Protein AF-A0AA36J7A9-F1 (afdb_monomer)

Nearest PDB structures (foldseek):
  7pwd-assembly1_A  TM=6.550E-01  e=4.450E-01  Homo sapiens
  7oxx-assembly1_A  TM=5.586E-01  e=2.548E-01  Homo sapiens
  5he0-assembly1_A  TM=6.578E-01  e=6.952E-01  Bos taurus
  7k7z-assembly1_A  TM=4.984E-01  e=2.156E-01  Homo sapiens
  5ukl-assembly1_A  TM=4.885E-01  e=5.881E-01  Homo sapiens

Solvent-accessible surface area (backbone atoms only — not comparable to full-atom values): 13337 Å² total; per-residue (Å²): 142,88,83,81,81,72,79,78,79,64,87,76,83,74,59,72,70,47,74,46,81,43,87,54,97,69,34,39,37,40,37,40,34,42,85,88,50,74,48,78,48,77,43,48,37,69,68,52,54,69,70,43,82,43,75,42,81,93,80,59,24,37,25,33,36,36,75,90,48,74,47,60,71,81,93,16,64,52,56,70,59,42,50,52,53,41,51,53,51,48,51,50,25,54,59,45,34,52,50,53,50,50,54,50,50,52,53,51,52,52,52,51,52,51,50,52,53,52,50,55,52,50,29,58,72,74,70,44,67,78,80,68,53,64,69,58,37,26,69,74,70,33,89,88,46,70,70,82,63,82,69,85,58,53,46,72,42,47,76,50,94,79,79,77,69,39,26,44,41,68,43,62,77,86,66,52,59,62,41,74,42,57,31,34,50,98,85,46,76,48,78,45,66,38,52,84,80,62,48,69,68,42,70,44,82,42,75,70,77,78,74,81,63,93,85,69,81,86,129

pLDDT: mean 73.97, std 13.48, range [37.09, 93.56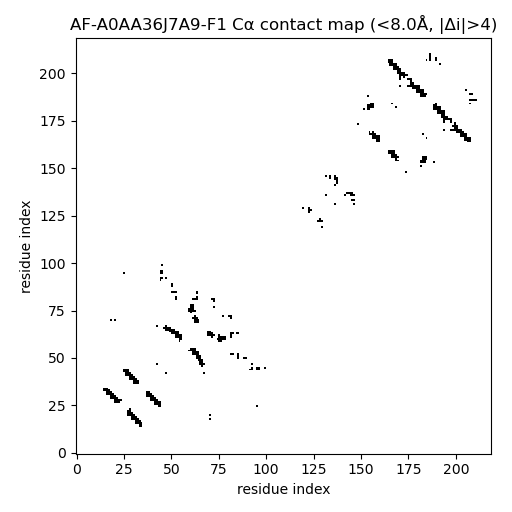]

Organism: NCBI:txid2562239

Sequence (219 aa):
MESCCLCFFSLGLAGCNTTHLHLGEEEVTTTNKNFCSTSTARMPYAQLGSVDVETLCCGNCFSVGTNGGTIMPGFGCGKQEVDGIAEELQKRKVTRGNIAQVQMQENLMIEIIKLSVQMDQLAKKEGVKYPPTQQTMEEVFGQGVQAPLGWNLPITALPQGDGSGALQVMFPPGVSPGQSVLVQGPNGIFSVQAPMEVTPGMVIMVQPPPPPMPGTPTV

Structure (mmCIF, N/CA/C/O backbone):
data_AF-A0AA36J7A9-F1
#
_entry.id   AF-A0AA36J7A9-F1
#
loop_
_atom_site.group_PDB
_atom_site.id
_atom_site.type_symbol
_atom_site.label_atom_id
_atom_site.label_alt_id
_atom_site.label_comp_id
_atom_site.label_asym_id
_atom_site.label_entity_id
_atom_site.label_seq_id
_atom_site.pdbx_PDB_ins_code
_atom_site.Cartn_x
_atom_site.Cartn_y
_atom_site.Cartn_z
_atom_site.occupancy
_atom_site.B_iso_or_equiv
_atom_site.auth_seq_id
_atom_site.auth_comp_id
_atom_site.auth_asym_id
_atom_site.auth_atom_id
_atom_site.pdbx_PDB_model_num
ATOM 1 N N . MET A 1 1 ? 3.495 11.547 -42.331 1.00 41.69 1 MET A N 1
ATOM 2 C CA . MET A 1 1 ? 4.890 11.153 -42.035 1.00 41.69 1 MET A CA 1
ATOM 3 C C . MET A 1 1 ? 5.819 12.309 -42.405 1.00 41.69 1 MET A C 1
ATOM 5 O O . MET A 1 1 ? 6.496 12.213 -43.411 1.00 41.69 1 MET A O 1
ATOM 9 N N . GLU A 1 2 ? 5.847 13.403 -41.631 1.00 39.66 2 GLU A N 1
ATOM 10 C CA . GLU A 1 2 ? 6.738 14.556 -41.921 1.00 39.66 2 GLU A CA 1
ATOM 11 C C . GLU A 1 2 ? 7.230 15.299 -40.657 1.00 39.66 2 GLU A C 1
ATOM 13 O O . GLU A 1 2 ? 7.482 16.495 -40.697 1.00 39.66 2 GLU A O 1
ATOM 18 N N . SER A 1 3 ? 7.392 14.625 -39.508 1.00 43.19 3 SER A N 1
ATOM 19 C CA . SER A 1 3 ? 7.708 15.326 -38.243 1.00 43.19 3 SER A CA 1
ATOM 20 C C . SER A 1 3 ? 8.896 14.765 -37.449 1.00 43.19 3 SER A C 1
ATOM 22 O O . SER A 1 3 ? 8.973 14.978 -36.244 1.00 43.19 3 SER A O 1
ATOM 24 N N . CYS A 1 4 ? 9.835 14.067 -38.103 1.00 37.09 4 CYS A N 1
ATOM 25 C CA . CYS A 1 4 ? 11.038 13.516 -37.450 1.00 37.09 4 CYS A CA 1
ATOM 26 C C . CYS A 1 4 ? 12.354 14.246 -37.785 1.00 37.09 4 CYS A C 1
ATOM 28 O O . CYS A 1 4 ? 13.382 13.919 -37.203 1.00 37.09 4 CYS A O 1
ATOM 30 N N . CYS A 1 5 ? 12.356 15.247 -38.675 1.00 37.19 5 CYS A N 1
ATOM 31 C CA . CYS A 1 5 ? 13.591 15.910 -39.132 1.00 37.19 5 CYS A CA 1
ATOM 32 C C . CYS A 1 5 ? 13.864 17.303 -38.533 1.00 37.19 5 CYS A C 1
ATOM 34 O O . CYS A 1 5 ? 14.782 17.979 -38.985 1.00 37.19 5 CYS A O 1
ATOM 36 N N . LEU A 1 6 ? 13.141 17.731 -37.491 1.00 43.72 6 LEU A N 1
ATOM 37 C CA . LEU A 1 6 ? 13.454 18.977 -36.765 1.00 43.72 6 LEU A CA 1
ATOM 38 C C . LEU A 1 6 ? 14.432 18.784 -35.588 1.00 43.72 6 LEU A C 1
ATOM 40 O O . LEU A 1 6 ? 14.823 19.757 -34.951 1.00 43.72 6 LEU A O 1
ATOM 44 N N . CYS A 1 7 ? 14.884 17.556 -35.313 1.00 43.59 7 CYS A N 1
ATOM 45 C CA . CYS A 1 7 ? 15.720 17.259 -34.142 1.00 43.59 7 CYS A CA 1
ATOM 46 C C . CYS A 1 7 ? 17.228 17.519 -34.320 1.00 43.59 7 CYS A C 1
ATOM 48 O O . CYS A 1 7 ? 17.968 17.349 -33.357 1.00 43.59 7 CYS A O 1
ATOM 50 N N . PHE A 1 8 ? 17.703 17.939 -35.500 1.00 42.62 8 PHE A N 1
ATOM 51 C CA . PHE A 1 8 ? 19.144 18.133 -35.748 1.00 42.62 8 PHE A CA 1
ATOM 52 C C . PHE A 1 8 ? 19.614 19.597 -35.844 1.00 42.62 8 PHE A C 1
ATOM 54 O O . PHE A 1 8 ? 20.817 19.822 -35.912 1.00 42.62 8 PHE A O 1
ATOM 61 N N . PHE A 1 9 ? 18.721 20.597 -35.797 1.00 37.88 9 PHE A N 1
ATOM 62 C CA . PHE A 1 9 ? 19.096 22.014 -35.991 1.00 37.88 9 PHE A CA 1
ATOM 63 C C . PHE A 1 9 ? 18.687 22.991 -34.869 1.00 37.88 9 PHE A C 1
ATOM 65 O O . PHE A 1 9 ? 18.870 24.194 -35.022 1.00 37.88 9 PHE A O 1
ATOM 72 N N . SER A 1 10 ? 18.226 22.510 -33.708 1.00 47.59 10 SER A N 1
ATOM 73 C CA . SER A 1 10 ? 18.114 23.315 -32.469 1.00 47.59 10 SER A CA 1
ATOM 74 C C . SER A 1 10 ? 19.285 23.097 -31.493 1.00 47.59 10 SER A C 1
ATOM 76 O O . SER A 1 10 ? 19.189 23.403 -30.303 1.00 47.59 10 SER A O 1
ATOM 78 N N . LEU A 1 11 ? 20.416 22.593 -32.004 1.00 46.41 11 LEU A N 1
ATOM 79 C CA . LEU A 1 11 ? 21.712 22.539 -31.322 1.00 46.41 11 LEU A CA 1
ATOM 80 C C . LEU A 1 11 ? 22.190 23.956 -30.959 1.00 46.41 11 LEU A C 1
ATOM 82 O O . LEU A 1 11 ? 22.927 24.598 -31.701 1.00 46.41 11 LEU A O 1
ATOM 86 N N . GLY A 1 12 ? 21.763 24.435 -29.795 1.00 47.53 12 GLY A N 1
ATOM 87 C CA . GLY A 1 12 ? 22.254 25.663 -29.185 1.00 47.53 12 GLY A CA 1
ATOM 88 C C . GLY A 1 12 ? 21.265 26.209 -28.164 1.00 47.53 12 GLY A C 1
ATOM 89 O O . GLY A 1 12 ? 20.347 26.924 -28.536 1.00 47.53 12 GLY A O 1
ATOM 90 N N . LEU A 1 13 ? 21.492 25.896 -26.882 1.00 46.75 13 LEU A N 1
ATOM 91 C CA . LEU A 1 13 ? 20.807 26.412 -25.676 1.00 46.75 13 LEU A CA 1
ATOM 92 C C . LEU A 1 13 ? 19.553 25.679 -25.165 1.00 46.75 13 LEU A C 1
ATOM 94 O O . LEU A 1 13 ? 19.065 26.041 -24.095 1.00 46.75 13 LEU A O 1
ATOM 98 N N . ALA A 1 14 ? 19.075 24.607 -25.802 1.00 49.34 14 ALA A N 1
ATOM 99 C CA . ALA A 1 14 ? 18.159 23.682 -25.125 1.00 49.34 14 ALA A CA 1
ATOM 100 C C . ALA A 1 14 ? 18.980 22.812 -24.157 1.00 49.34 14 ALA A C 1
ATOM 102 O O . ALA A 1 14 ? 19.520 21.778 -24.541 1.00 49.34 14 ALA A O 1
ATOM 103 N N . GLY A 1 15 ? 19.190 23.314 -22.935 1.00 50.81 15 GLY A N 1
ATOM 104 C CA . GLY A 1 15 ? 20.052 22.692 -21.931 1.00 50.81 15 GLY A CA 1
ATOM 105 C C . GLY A 1 15 ? 19.751 21.206 -21.760 1.00 50.81 15 GLY A C 1
ATOM 106 O O . GLY A 1 15 ? 18.592 20.828 -21.603 1.00 50.81 15 GLY A O 1
ATOM 107 N N . CYS A 1 16 ? 20.797 20.376 -21.799 1.00 60.56 16 CYS A N 1
ATOM 108 C CA . CYS A 1 16 ? 20.695 18.951 -21.513 1.00 60.56 16 CYS A CA 1
ATOM 109 C C . CYS A 1 16 ? 19.982 18.758 -20.171 1.00 60.56 16 CYS A C 1
ATOM 111 O O . CYS A 1 16 ? 20.536 19.086 -19.119 1.00 60.56 16 CYS A O 1
ATOM 113 N N . ASN A 1 17 ? 18.750 18.261 -20.229 1.00 67.25 17 ASN A N 1
ATOM 114 C CA . ASN A 1 17 ? 18.029 17.811 -19.058 1.00 67.25 17 ASN A CA 1
ATOM 115 C C . ASN A 1 17 ? 18.468 16.375 -18.775 1.00 67.25 17 ASN A C 1
ATOM 117 O O . ASN A 1 17 ? 18.251 15.489 -19.602 1.00 67.25 17 ASN A O 1
ATOM 121 N N . THR A 1 18 ? 19.087 16.149 -17.621 1.00 77.75 18 THR A N 1
ATOM 122 C CA . THR A 1 18 ? 19.462 14.809 -17.174 1.00 77.75 18 THR A CA 1
ATOM 123 C C . THR A 1 18 ? 18.559 14.399 -16.024 1.00 77.75 18 THR A C 1
ATOM 125 O O . THR A 1 18 ? 18.492 15.080 -15.002 1.00 77.75 18 THR A O 1
ATOM 128 N N . THR A 1 19 ? 17.891 13.255 -16.163 1.00 79.31 19 THR A N 1
ATOM 129 C CA . THR A 1 19 ? 17.091 12.658 -15.089 1.00 79.31 19 THR A CA 1
ATOM 130 C C . THR A 1 19 ? 17.829 11.460 -14.505 1.00 79.31 19 THR A C 1
ATOM 132 O O . THR A 1 19 ? 18.221 10.552 -15.231 1.00 79.31 19 THR A O 1
ATOM 135 N N . HIS A 1 20 ? 18.018 11.454 -13.189 1.00 83.62 20 HIS A N 1
ATOM 136 C CA . HIS A 1 20 ? 18.617 10.357 -12.443 1.00 83.62 20 HIS A CA 1
ATOM 137 C C . HIS A 1 20 ? 17.557 9.667 -11.595 1.00 83.62 20 HIS A C 1
ATOM 139 O O . HIS A 1 20 ? 16.881 10.316 -10.798 1.00 83.62 20 HIS A O 1
ATOM 145 N N . LEU A 1 21 ? 17.447 8.349 -11.745 1.00 83.75 21 LEU A N 1
ATOM 146 C CA . LEU A 1 21 ? 16.578 7.511 -10.932 1.00 83.75 21 LEU A CA 1
ATOM 147 C C . LEU A 1 21 ? 17.410 6.804 -9.861 1.00 83.75 21 LEU A C 1
ATOM 149 O O . LEU A 1 21 ? 18.348 6.078 -10.183 1.00 83.75 21 LEU A O 1
ATOM 153 N N . HIS A 1 22 ? 17.060 6.997 -8.594 1.00 86.19 22 HIS A N 1
ATOM 154 C CA . HIS A 1 22 ? 17.683 6.316 -7.466 1.00 86.19 22 HIS A CA 1
ATOM 155 C C . HIS A 1 22 ? 16.667 5.406 -6.766 1.00 86.19 22 HIS A C 1
ATOM 157 O O . HIS A 1 22 ? 15.669 5.865 -6.203 1.00 86.19 22 HIS A O 1
ATOM 163 N N . LEU A 1 23 ? 16.940 4.102 -6.794 1.00 86.12 23 LEU A N 1
ATOM 164 C CA . LEU A 1 23 ? 16.094 3.040 -6.247 1.00 86.12 23 LEU A CA 1
ATOM 165 C C . LEU A 1 23 ? 16.429 2.783 -4.767 1.00 86.12 23 LEU A C 1
ATOM 167 O O . LEU A 1 23 ? 17.157 1.847 -4.433 1.00 86.12 23 LEU A O 1
ATOM 171 N N . GLY A 1 24 ? 15.887 3.606 -3.866 1.00 82.50 24 GLY A N 1
ATOM 172 C CA . GLY A 1 24 ? 16.108 3.496 -2.419 1.00 82.50 24 GLY A CA 1
ATOM 173 C C . GLY A 1 24 ? 15.382 2.326 -1.733 1.00 82.50 24 GLY A C 1
ATOM 174 O O . GLY A 1 24 ? 14.564 1.611 -2.331 1.00 82.50 24 GLY A O 1
ATOM 175 N N . GLU A 1 25 ? 15.667 2.144 -0.439 1.00 78.44 25 GLU A N 1
ATOM 176 C CA . GLU A 1 25 ? 15.107 1.082 0.416 1.00 78.44 25 GLU A CA 1
ATOM 177 C C . GLU A 1 25 ? 13.634 1.259 0.800 1.00 78.44 25 GLU A C 1
ATOM 179 O O . GLU A 1 25 ? 13.008 0.284 1.190 1.00 78.44 25 GLU A O 1
ATOM 184 N N . GLU A 1 26 ? 13.035 2.435 0.622 1.00 75.62 26 GLU A N 1
ATOM 185 C CA . GLU A 1 26 ? 11.598 2.640 0.900 1.00 75.62 26 GLU A CA 1
ATOM 186 C C . GLU A 1 26 ? 10.890 3.471 -0.171 1.00 75.62 26 GLU A C 1
ATOM 188 O O . GLU A 1 26 ? 9.692 3.311 -0.399 1.00 75.62 26 GLU A O 1
ATOM 193 N N . GLU A 1 27 ? 11.639 4.285 -0.910 1.00 84.00 27 GLU A N 1
ATOM 194 C CA . GLU A 1 27 ? 11.124 5.189 -1.935 1.00 84.00 27 GLU A CA 1
ATOM 195 C C . GLU A 1 27 ? 12.005 5.187 -3.189 1.00 84.00 27 GLU A C 1
ATOM 197 O O . GLU A 1 27 ? 13.187 4.824 -3.151 1.00 84.00 27 GLU A O 1
ATOM 202 N N . VAL A 1 28 ? 11.415 5.581 -4.316 1.00 86.94 28 VAL A N 1
ATOM 203 C CA . VAL A 1 28 ? 12.147 5.927 -5.531 1.00 86.94 28 VAL A CA 1
ATOM 204 C C . VAL A 1 28 ? 12.345 7.440 -5.562 1.00 86.94 28 VAL A C 1
ATOM 206 O O . VAL A 1 28 ? 11.411 8.214 -5.352 1.00 86.94 28 VAL A O 1
ATOM 209 N N . THR A 1 29 ? 13.584 7.873 -5.780 1.00 88.50 29 THR A N 1
ATOM 210 C CA . THR A 1 29 ? 13.918 9.294 -5.912 1.00 88.50 29 THR A CA 1
ATOM 211 C C . THR A 1 29 ? 14.275 9.587 -7.359 1.00 88.50 29 THR A C 1
ATOM 213 O O . THR A 1 29 ? 15.177 8.961 -7.911 1.00 88.50 29 THR A O 1
ATOM 216 N N . THR A 1 30 ? 13.586 10.549 -7.963 1.00 87.19 30 THR A N 1
ATOM 217 C CA . THR A 1 30 ? 13.863 11.031 -9.317 1.00 87.19 30 THR A CA 1
ATOM 218 C C . THR A 1 30 ? 14.436 12.436 -9.231 1.00 87.19 30 THR A C 1
ATOM 220 O O . THR A 1 30 ? 13.758 13.361 -8.786 1.00 87.19 30 THR A O 1
ATOM 223 N N . THR A 1 31 ? 15.682 12.605 -9.658 1.00 86.81 31 THR A N 1
ATOM 224 C CA . THR A 1 31 ? 16.373 13.896 -9.672 1.00 86.81 31 THR A CA 1
ATOM 225 C C . THR A 1 31 ? 16.506 14.374 -11.108 1.00 86.81 31 THR A C 1
ATOM 227 O O . THR A 1 31 ? 17.263 13.804 -11.888 1.00 86.81 31 THR A O 1
ATOM 230 N N . ASN A 1 32 ? 15.783 15.427 -11.461 1.00 85.50 32 ASN A N 1
ATOM 231 C CA . ASN A 1 32 ? 15.862 16.090 -12.753 1.00 85.50 32 ASN A CA 1
ATOM 232 C C . ASN A 1 32 ? 16.802 17.295 -12.643 1.00 85.50 32 ASN A C 1
ATOM 234 O O . ASN A 1 32 ? 16.588 18.188 -11.821 1.00 85.50 32 ASN A O 1
ATOM 238 N N . LYS A 1 33 ? 17.865 17.316 -13.443 1.00 83.44 33 LYS A N 1
ATOM 239 C CA . LYS A 1 33 ? 18.871 18.373 -13.434 1.00 83.44 33 LYS A CA 1
ATOM 240 C C . LYS A 1 33 ? 18.920 19.044 -14.797 1.00 83.44 33 LYS A C 1
ATOM 242 O O . LYS A 1 33 ? 19.253 18.420 -15.798 1.00 83.44 33 LYS A O 1
ATOM 247 N N . ASN A 1 34 ? 18.655 20.343 -14.785 1.00 85.19 34 ASN A N 1
ATOM 248 C CA . ASN A 1 34 ? 18.872 21.251 -15.899 1.00 85.19 34 ASN A CA 1
ATOM 249 C C . ASN A 1 34 ? 20.053 22.173 -15.593 1.00 85.19 34 ASN A C 1
ATOM 251 O O . ASN A 1 34 ? 20.557 22.222 -14.471 1.00 85.19 34 ASN A O 1
ATOM 255 N N . PHE A 1 35 ? 20.468 22.957 -16.585 1.00 76.88 35 PHE A N 1
ATOM 256 C CA . PHE A 1 35 ? 21.563 23.916 -16.428 1.00 76.88 35 PHE A CA 1
ATOM 257 C C . PHE A 1 35 ? 21.310 24.960 -15.319 1.00 76.88 35 PHE A C 1
ATOM 259 O O . PHE A 1 35 ? 22.249 25.381 -14.651 1.00 76.88 35 PHE A O 1
ATOM 266 N N . CYS A 1 36 ? 20.048 25.341 -15.082 1.00 79.38 36 CYS A N 1
ATOM 267 C CA . CYS A 1 36 ? 19.680 26.401 -14.133 1.00 79.38 36 CYS A CA 1
ATOM 268 C C . CYS A 1 36 ? 19.055 25.902 -12.820 1.00 79.38 36 CYS A C 1
ATOM 270 O O . CYS A 1 36 ? 18.940 26.675 -11.873 1.00 79.38 36 CYS A O 1
ATOM 272 N N . SER A 1 37 ? 18.599 24.651 -12.752 1.00 80.56 37 SER A N 1
ATOM 273 C CA . SER A 1 37 ? 17.859 24.147 -11.592 1.00 80.56 37 SER A CA 1
ATOM 274 C C . SER A 1 37 ? 17.979 22.634 -11.452 1.00 80.56 37 SER A C 1
ATOM 276 O O . SER A 1 37 ? 18.187 21.905 -12.421 1.00 80.56 37 SER A O 1
ATOM 278 N N . THR A 1 38 ? 17.858 22.160 -10.215 1.00 86.56 38 THR A N 1
ATOM 279 C CA . THR A 1 38 ? 17.728 20.738 -9.889 1.00 86.56 38 THR A CA 1
ATOM 280 C C . THR A 1 38 ? 16.407 20.556 -9.157 1.00 86.56 38 THR A C 1
ATOM 282 O O . THR A 1 38 ? 16.133 21.282 -8.204 1.00 86.56 38 THR A O 1
ATOM 285 N N . SER A 1 39 ? 15.585 19.622 -9.620 1.00 86.69 39 SER A N 1
ATOM 286 C CA . SER A 1 39 ? 14.325 19.239 -8.993 1.00 86.69 39 SER A CA 1
ATOM 287 C C . SER A 1 39 ? 14.415 17.786 -8.554 1.00 86.69 39 SER A C 1
ATOM 289 O O . SER A 1 39 ? 14.844 16.934 -9.329 1.00 86.69 39 SER A O 1
ATOM 291 N N . THR A 1 40 ? 14.015 17.502 -7.319 1.00 88.56 40 THR A N 1
ATOM 292 C CA . THR A 1 40 ? 14.053 16.155 -6.747 1.00 88.56 40 THR A CA 1
ATOM 293 C C . THR A 1 40 ? 12.648 15.773 -6.317 1.00 88.56 40 THR A C 1
ATOM 295 O O . THR A 1 40 ? 12.062 16.428 -5.457 1.00 88.56 40 THR A O 1
ATOM 298 N N . ALA A 1 41 ? 12.120 14.704 -6.900 1.00 86.56 41 ALA A N 1
ATOM 299 C CA . ALA A 1 41 ? 10.843 14.114 -6.533 1.00 86.56 41 ALA A CA 1
ATOM 300 C C . ALA A 1 41 ? 11.080 12.792 -5.801 1.00 86.56 41 ALA A C 1
ATOM 302 O O . ALA A 1 41 ? 11.894 11.973 -6.228 1.00 86.56 41 ALA A O 1
ATOM 303 N N . ARG A 1 42 ? 10.361 12.581 -4.699 1.00 88.44 42 ARG A N 1
ATOM 304 C CA . ARG A 1 42 ? 10.366 11.335 -3.929 1.00 88.44 42 ARG A CA 1
ATOM 305 C C . ARG A 1 42 ? 8.993 10.700 -4.010 1.00 88.44 42 ARG A C 1
ATOM 307 O O . ARG A 1 42 ? 7.994 11.384 -3.801 1.00 88.44 42 ARG A O 1
ATOM 314 N N . MET A 1 43 ? 8.952 9.415 -4.340 1.00 84.69 43 MET A N 1
ATOM 315 C CA . MET A 1 43 ? 7.710 8.666 -4.473 1.00 84.69 43 MET A CA 1
ATOM 316 C C . MET A 1 43 ? 7.838 7.311 -3.764 1.00 84.69 43 MET A C 1
ATOM 318 O O . MET A 1 43 ? 8.753 6.544 -4.075 1.00 84.69 43 MET A O 1
ATOM 322 N N . PRO A 1 44 ? 6.944 6.976 -2.820 1.00 84.81 44 PRO A N 1
ATOM 323 C CA . PRO A 1 44 ? 6.932 5.655 -2.203 1.00 84.81 44 PRO A CA 1
ATOM 324 C C . PRO A 1 44 ? 6.475 4.601 -3.219 1.00 84.81 44 PRO A C 1
ATOM 326 O O . PRO A 1 44 ? 5.615 4.866 -4.061 1.00 84.81 44 PRO A O 1
ATOM 329 N N . TYR A 1 45 ? 6.999 3.375 -3.125 1.00 84.19 45 TYR A N 1
ATOM 330 C CA . TYR A 1 45 ? 6.698 2.333 -4.122 1.00 84.19 45 TYR A CA 1
ATOM 331 C C . TYR A 1 45 ? 5.215 1.954 -4.190 1.00 84.19 45 TYR A C 1
ATOM 333 O O . TYR A 1 45 ? 4.746 1.532 -5.239 1.00 84.19 45 TYR A O 1
ATOM 341 N N . ALA A 1 46 ? 4.461 2.148 -3.106 1.00 77.75 46 ALA A N 1
ATOM 342 C CA . ALA A 1 46 ? 3.017 1.929 -3.092 1.00 77.75 46 ALA A CA 1
ATOM 343 C C . ALA A 1 46 ? 2.242 2.901 -4.009 1.00 77.75 46 ALA A C 1
ATOM 345 O O . ALA A 1 46 ? 1.118 2.599 -4.398 1.00 77.75 46 ALA A O 1
ATOM 346 N N . GLN A 1 47 ? 2.830 4.053 -4.355 1.00 79.56 47 GLN A N 1
ATOM 347 C CA . GLN A 1 47 ? 2.226 5.077 -5.219 1.00 79.56 47 GLN A CA 1
ATOM 348 C C . GLN A 1 47 ? 2.728 5.023 -6.668 1.00 79.56 47 GLN A C 1
ATOM 350 O O . GLN A 1 47 ? 2.181 5.714 -7.531 1.00 79.56 47 GLN A O 1
ATOM 355 N N . LEU A 1 48 ? 3.730 4.185 -6.960 1.00 76.94 48 LEU A N 1
ATOM 356 C CA . LEU A 1 48 ? 4.060 3.818 -8.333 1.00 76.94 48 LEU A CA 1
ATOM 357 C C . LEU A 1 48 ? 2.852 3.051 -8.879 1.00 76.94 48 LEU A C 1
ATOM 359 O O . LEU A 1 48 ? 2.573 1.940 -8.431 1.00 76.94 48 LEU A O 1
ATOM 363 N N . GLY A 1 49 ? 2.086 3.688 -9.768 1.00 80.62 49 GLY A N 1
ATOM 364 C CA . GLY A 1 49 ? 0.917 3.111 -10.439 1.00 80.62 49 GLY A CA 1
ATOM 365 C C . GLY A 1 49 ? 1.273 1.907 -11.302 1.00 80.62 49 GLY A C 1
ATOM 366 O O . GLY A 1 49 ? 2.050 1.050 -10.894 1.00 80.62 49 GLY A O 1
ATOM 367 N N . SER A 1 50 ? 0.713 1.775 -12.500 1.00 84.12 50 SER A N 1
ATOM 368 C CA . SER A 1 50 ? 1.240 0.760 -13.418 1.00 84.12 50 SER A CA 1
ATOM 369 C C . SER A 1 50 ? 2.696 1.097 -13.783 1.00 84.12 50 SER A C 1
ATOM 371 O O . SER A 1 50 ? 3.085 2.266 -13.834 1.00 84.12 50 SER A O 1
ATOM 373 N N . VAL A 1 51 ? 3.525 0.058 -13.897 1.00 87.50 51 VAL A N 1
ATOM 374 C CA . VAL A 1 51 ? 4.908 0.160 -14.370 1.00 87.50 51 VAL A CA 1
ATOM 375 C C . VAL A 1 51 ? 4.908 -0.538 -15.716 1.00 87.50 51 VAL A C 1
ATOM 377 O O . VAL A 1 51 ? 4.917 -1.766 -15.770 1.00 87.50 51 VAL A O 1
ATOM 380 N N . ASP A 1 52 ? 4.825 0.249 -16.782 1.00 86.25 52 ASP A N 1
ATOM 381 C CA . ASP A 1 52 ? 4.660 -0.255 -18.142 1.00 86.25 52 ASP A CA 1
ATOM 382 C C . ASP A 1 52 ? 5.875 0.126 -18.989 1.00 86.25 52 ASP A C 1
ATOM 384 O O . ASP A 1 52 ? 6.453 1.204 -18.838 1.00 86.25 52 ASP A O 1
ATOM 388 N N . VAL A 1 53 ? 6.286 -0.768 -19.889 1.00 86.50 53 VAL A N 1
ATOM 389 C CA . VAL A 1 53 ? 7.332 -0.463 -20.868 1.00 86.50 53 VAL A CA 1
ATOM 390 C C . VAL A 1 53 ? 6.671 0.173 -22.082 1.00 86.50 53 VAL A C 1
ATOM 392 O O . VAL A 1 53 ? 5.938 -0.473 -22.829 1.00 86.50 53 VAL A O 1
ATOM 395 N N . GLU A 1 54 ? 6.939 1.454 -22.281 1.00 82.38 54 GLU A N 1
ATOM 396 C CA . GLU A 1 54 ? 6.440 2.229 -23.406 1.00 82.38 54 GLU A CA 1
ATOM 397 C C . GLU A 1 54 ? 7.474 2.258 -24.533 1.00 82.38 54 GLU A C 1
ATOM 399 O O . GLU A 1 54 ? 8.684 2.330 -24.306 1.00 82.38 54 GLU A O 1
ATOM 404 N N . THR A 1 55 ? 6.990 2.211 -25.773 1.00 79.12 55 THR A N 1
ATOM 405 C CA . THR A 1 55 ? 7.831 2.364 -26.964 1.00 79.12 55 THR A CA 1
ATOM 406 C C . THR A 1 55 ? 7.699 3.791 -27.485 1.00 79.12 55 THR A C 1
ATOM 408 O O . THR A 1 55 ? 6.617 4.219 -27.884 1.00 79.12 55 THR A O 1
ATOM 411 N N . LEU A 1 56 ? 8.806 4.528 -27.491 1.00 68.69 56 LEU A N 1
ATOM 412 C CA . LEU A 1 56 ? 8.900 5.899 -27.989 1.00 68.69 56 LEU A CA 1
ATOM 413 C C . LEU A 1 56 ? 9.470 5.923 -29.415 1.00 68.69 56 LEU A C 1
ATOM 415 O O . LEU A 1 56 ? 10.149 4.994 -29.843 1.00 68.69 56 LEU A O 1
ATOM 419 N N . CYS A 1 57 ? 9.164 7.009 -30.135 1.00 60.84 57 CYS A N 1
ATOM 420 C CA . CYS A 1 57 ? 9.677 7.433 -31.448 1.00 60.84 57 CYS A CA 1
ATOM 421 C C . CYS A 1 57 ? 10.293 6.327 -32.345 1.00 60.84 57 CYS A C 1
ATOM 423 O O . CYS A 1 57 ? 11.419 5.880 -32.138 1.00 60.84 57 CYS A O 1
ATOM 425 N N . CYS A 1 58 ? 9.578 5.946 -33.410 1.00 63.38 58 CYS A N 1
ATOM 426 C CA . CYS A 1 58 ? 10.055 5.044 -34.475 1.00 63.38 58 CYS A CA 1
ATOM 427 C C . CYS A 1 58 ? 10.328 3.576 -34.077 1.00 63.38 58 CYS A C 1
ATOM 429 O O . CYS A 1 58 ? 10.978 2.864 -34.838 1.00 63.38 58 CYS A O 1
ATOM 431 N N . GLY A 1 59 ? 9.817 3.096 -32.937 1.00 63.00 59 GLY A N 1
ATOM 432 C CA . GLY A 1 59 ? 9.786 1.660 -32.603 1.00 63.00 59 GLY A CA 1
ATOM 433 C C . GLY A 1 59 ? 11.090 1.069 -32.058 1.00 63.00 59 GLY A C 1
ATOM 434 O O . GLY A 1 59 ? 11.116 -0.104 -31.700 1.00 63.00 59 GLY A O 1
ATOM 435 N N . ASN A 1 60 ? 12.152 1.872 -31.971 1.00 67.56 60 ASN A N 1
ATOM 436 C CA . ASN A 1 60 ? 13.483 1.422 -31.549 1.00 67.56 60 ASN A CA 1
ATOM 437 C C . ASN A 1 60 ? 13.896 1.949 -30.170 1.00 67.56 60 ASN A C 1
ATOM 439 O O . ASN A 1 60 ? 14.921 1.517 -29.645 1.00 67.56 60 ASN A O 1
ATOM 443 N N . CYS A 1 61 ? 13.120 2.870 -29.592 1.00 78.44 61 CYS A N 1
ATOM 444 C CA . CYS A 1 61 ? 13.394 3.436 -28.282 1.00 78.44 61 CYS A CA 1
ATOM 445 C C . CYS A 1 61 ? 12.383 2.928 -27.252 1.00 78.44 61 CYS A C 1
ATOM 447 O O . CYS A 1 61 ? 11.177 2.990 -27.486 1.00 78.44 61 CYS A O 1
ATOM 449 N N . PHE A 1 62 ? 12.870 2.475 -26.101 1.00 82.19 62 PHE A N 1
ATOM 450 C CA . PHE A 1 62 ? 12.049 1.986 -24.997 1.00 82.19 62 PHE A CA 1
ATOM 451 C C . PHE A 1 62 ? 12.227 2.872 -23.765 1.00 82.19 62 PHE A C 1
ATOM 453 O O . PHE A 1 62 ? 13.306 3.413 -23.511 1.00 82.19 62 PHE A O 1
ATOM 460 N N . SER A 1 63 ? 11.162 3.003 -22.988 1.00 83.31 63 SER A N 1
ATOM 461 C CA . SER A 1 63 ? 11.152 3.739 -21.728 1.00 83.31 63 SER A CA 1
ATOM 462 C C . SER A 1 63 ? 10.245 3.064 -20.714 1.00 83.31 63 SER A C 1
ATOM 464 O O . SER A 1 63 ? 9.275 2.415 -21.090 1.00 83.31 63 SER A O 1
ATOM 466 N N . VAL A 1 64 ? 10.522 3.258 -19.428 1.00 85.19 64 VAL A N 1
ATOM 467 C CA . VAL A 1 64 ? 9.622 2.814 -18.358 1.00 85.19 64 VAL A CA 1
ATOM 468 C C . VAL A 1 64 ? 8.681 3.959 -18.003 1.00 85.19 64 VAL A C 1
ATOM 470 O O . VAL A 1 64 ? 9.129 5.009 -17.537 1.00 85.19 64 VAL A O 1
ATOM 473 N N . GLY A 1 65 ? 7.388 3.759 -18.230 1.00 82.00 65 GLY A N 1
ATOM 474 C CA . GLY A 1 65 ? 6.318 4.646 -17.800 1.00 82.00 65 GLY A CA 1
ATOM 475 C C . GLY A 1 65 ? 5.895 4.326 -16.370 1.00 82.00 65 GLY A C 1
ATOM 476 O O . GLY A 1 65 ? 5.651 3.172 -16.016 1.00 82.00 65 GLY A O 1
ATOM 477 N N . THR A 1 66 ? 5.818 5.357 -15.533 1.00 82.50 66 THR A N 1
ATOM 478 C CA . THR A 1 66 ? 5.219 5.284 -14.196 1.00 82.50 66 THR A CA 1
ATOM 479 C C . THR A 1 66 ? 4.311 6.495 -13.987 1.00 82.50 66 THR A C 1
ATOM 481 O O . THR A 1 66 ? 4.467 7.514 -14.659 1.00 82.50 66 THR A O 1
ATOM 484 N N . ASN A 1 67 ? 3.421 6.453 -12.990 1.00 77.50 67 ASN A N 1
ATOM 485 C CA . ASN A 1 67 ? 2.610 7.624 -12.612 1.00 77.50 67 ASN A CA 1
ATOM 486 C C . ASN A 1 67 ? 3.444 8.871 -12.242 1.00 77.50 67 ASN A C 1
ATOM 488 O O . ASN A 1 67 ? 2.916 9.980 -12.250 1.00 77.50 67 ASN A O 1
ATOM 492 N N . GLY A 1 68 ? 4.725 8.701 -11.896 1.00 67.81 68 GLY A N 1
ATOM 493 C CA . GLY A 1 68 ? 5.653 9.794 -11.592 1.00 67.81 68 GLY A CA 1
ATOM 494 C C . GLY A 1 68 ? 6.406 10.351 -12.803 1.00 67.81 68 GLY A C 1
ATOM 495 O O . GLY A 1 68 ? 7.173 11.299 -12.642 1.00 67.81 68 GLY A O 1
ATOM 496 N N . GLY A 1 69 ? 6.205 9.779 -13.993 1.00 76.88 69 GLY A N 1
ATOM 497 C CA . GLY A 1 69 ? 6.863 10.174 -15.235 1.00 76.88 69 GLY A CA 1
ATOM 498 C C . GLY A 1 69 ? 7.496 9.003 -15.989 1.00 76.88 69 GLY A C 1
ATOM 499 O O . GLY A 1 69 ? 7.536 7.865 -15.509 1.00 76.88 69 GLY A O 1
ATOM 500 N N . THR A 1 70 ? 8.006 9.315 -17.181 1.00 78.56 70 THR A N 1
ATOM 501 C CA . THR A 1 70 ? 8.662 8.370 -18.093 1.00 78.56 70 THR A CA 1
ATOM 502 C C . THR A 1 70 ? 10.179 8.437 -17.927 1.00 78.56 70 THR A C 1
ATOM 504 O O . THR A 1 70 ? 10.774 9.515 -17.988 1.00 78.56 70 THR A O 1
ATOM 507 N N . ILE A 1 71 ? 10.818 7.285 -17.721 1.00 79.31 71 ILE A N 1
ATOM 508 C CA . ILE A 1 71 ? 12.263 7.161 -17.502 1.00 79.31 71 ILE A CA 1
ATOM 509 C C . ILE A 1 71 ? 12.894 6.471 -18.710 1.00 79.31 71 ILE A C 1
ATOM 511 O O . ILE A 1 71 ? 12.467 5.390 -19.119 1.00 79.31 71 ILE A O 1
ATOM 515 N N . MET A 1 72 ? 13.935 7.088 -19.265 1.00 77.62 72 MET A N 1
ATOM 516 C CA . MET A 1 72 ? 14.642 6.605 -20.450 1.00 77.62 72 MET A CA 1
ATOM 517 C C . MET A 1 72 ? 16.137 6.453 -20.128 1.00 77.62 72 MET A C 1
ATOM 519 O O . MET A 1 72 ? 16.809 7.462 -19.893 1.00 77.62 72 MET A O 1
ATOM 523 N N . PRO A 1 73 ? 16.679 5.223 -20.069 1.00 70.44 73 PRO A N 1
ATOM 524 C CA . PRO A 1 73 ? 18.107 5.014 -19.871 1.00 70.44 73 PRO A CA 1
ATOM 525 C C . PRO A 1 73 ? 18.878 5.366 -21.156 1.00 70.44 73 PRO A C 1
ATOM 527 O O . PRO A 1 73 ? 18.684 4.770 -22.218 1.00 70.44 73 PRO A O 1
ATOM 530 N N . GLY A 1 74 ? 19.759 6.366 -21.068 1.00 70.25 74 GLY A N 1
ATOM 531 C CA . GLY A 1 74 ? 20.638 6.775 -22.169 1.00 70.25 74 GLY A CA 1
ATOM 532 C C . GLY A 1 74 ? 19.888 7.266 -23.416 1.00 70.25 74 GLY A C 1
ATOM 533 O O . GLY A 1 74 ? 18.937 8.035 -23.319 1.00 70.25 74 GLY A O 1
ATOM 534 N N . PHE A 1 75 ? 20.333 6.832 -24.601 1.00 65.00 75 PHE A N 1
ATOM 535 C CA . PHE A 1 75 ? 19.725 7.190 -25.894 1.00 65.00 75 PHE A CA 1
ATOM 536 C C . PHE A 1 75 ? 18.557 6.266 -26.306 1.00 65.00 75 PHE A C 1
ATOM 538 O O . PHE A 1 75 ? 18.116 6.312 -27.450 1.00 65.00 75 PHE A O 1
ATOM 545 N N . GLY A 1 76 ? 18.037 5.437 -25.389 1.00 54.59 76 GLY A N 1
ATOM 546 C CA . GLY A 1 76 ? 16.751 4.745 -25.554 1.00 54.59 76 GLY A CA 1
ATOM 547 C C . GLY A 1 76 ? 16.750 3.372 -26.212 1.00 54.59 76 GLY A C 1
ATOM 548 O O . GLY A 1 76 ? 15.718 2.716 -26.181 1.00 54.59 76 GLY A O 1
ATOM 549 N N . CYS A 1 77 ? 17.854 2.896 -26.784 1.00 65.06 77 CYS A N 1
ATOM 550 C CA . CYS A 1 77 ? 17.834 1.676 -27.609 1.00 65.06 77 CYS A CA 1
ATOM 551 C C . CYS A 1 77 ? 18.056 0.357 -26.836 1.00 65.06 77 CYS A C 1
ATOM 553 O O . CYS A 1 77 ? 18.099 -0.715 -27.439 1.00 65.06 77 CYS A O 1
ATOM 555 N N . GLY A 1 78 ? 18.229 0.405 -25.513 1.00 73.88 78 GLY A N 1
ATOM 556 C CA . GLY A 1 78 ? 18.544 -0.760 -24.682 1.00 73.88 78 GLY A CA 1
ATOM 557 C C . GLY A 1 78 ? 17.305 -1.446 -24.109 1.00 73.88 78 GLY A C 1
ATOM 558 O O . GLY A 1 78 ? 17.035 -1.305 -22.920 1.00 73.88 78 GLY A O 1
ATOM 559 N N . LYS A 1 79 ? 16.562 -2.219 -24.917 1.00 80.88 79 LYS A N 1
ATOM 560 C CA . LYS A 1 79 ? 15.344 -2.926 -24.455 1.00 80.88 79 LYS A CA 1
ATOM 561 C C . LYS A 1 79 ? 15.585 -3.762 -23.191 1.00 80.88 79 LYS A C 1
ATOM 563 O O . LYS A 1 79 ? 14.785 -3.730 -22.268 1.00 80.88 79 LYS A O 1
ATOM 568 N N . GLN A 1 80 ? 16.712 -4.471 -23.138 1.00 83.44 80 GLN A N 1
ATOM 569 C CA . GLN A 1 80 ? 17.054 -5.342 -22.013 1.00 83.44 80 GLN A CA 1
ATOM 570 C C . GLN A 1 80 ? 17.251 -4.570 -20.698 1.00 83.44 80 GLN A C 1
ATOM 572 O O . GLN A 1 80 ? 16.867 -5.057 -19.639 1.00 83.44 80 GLN A O 1
ATOM 577 N N . GLU A 1 81 ? 17.825 -3.367 -20.756 1.00 82.50 81 GLU A N 1
ATOM 578 C CA . GLU A 1 81 ? 18.019 -2.522 -19.573 1.00 82.50 81 GLU A CA 1
ATOM 579 C C . GLU A 1 81 ? 16.683 -1.962 -19.081 1.00 82.50 81 GLU A C 1
ATOM 581 O O . GLU A 1 81 ? 16.405 -1.976 -17.885 1.00 82.50 81 GLU A O 1
ATOM 586 N N . VAL A 1 82 ? 15.829 -1.524 -20.010 1.00 85.44 82 VAL A N 1
ATOM 587 C CA . VAL A 1 82 ? 14.487 -1.010 -19.706 1.00 85.44 82 VAL A CA 1
ATOM 588 C C . VAL A 1 82 ? 13.608 -2.098 -19.090 1.00 85.44 82 VAL A C 1
ATOM 590 O O . VAL A 1 82 ? 12.975 -1.853 -18.063 1.00 85.44 82 VAL A O 1
ATOM 593 N N . ASP A 1 83 ? 13.617 -3.303 -19.662 1.00 87.00 83 ASP A N 1
ATOM 594 C CA . ASP A 1 83 ? 12.871 -4.451 -19.139 1.00 87.00 83 ASP A CA 1
ATOM 595 C C . ASP A 1 83 ? 13.357 -4.831 -17.731 1.00 87.00 83 ASP A C 1
ATOM 597 O O . ASP A 1 83 ? 12.541 -5.026 -16.832 1.00 87.00 83 ASP A O 1
ATOM 601 N N . GLY A 1 84 ? 14.678 -4.872 -17.508 1.00 86.56 84 GLY A N 1
ATOM 602 C CA . GLY A 1 84 ? 15.251 -5.175 -16.194 1.00 86.56 84 GLY A CA 1
ATOM 603 C C . GLY A 1 84 ? 14.878 -4.141 -15.126 1.00 86.56 84 GLY A C 1
ATOM 604 O O . GLY A 1 84 ? 14.537 -4.503 -13.999 1.00 86.56 84 GLY A O 1
ATOM 605 N N . ILE A 1 85 ? 14.872 -2.854 -15.487 1.00 86.62 85 ILE A N 1
ATOM 606 C CA . ILE A 1 85 ? 14.437 -1.771 -14.591 1.00 86.62 85 ILE A CA 1
ATOM 607 C C . ILE A 1 85 ? 12.940 -1.894 -14.280 1.00 86.62 85 ILE A C 1
ATOM 609 O O . ILE A 1 85 ? 12.543 -1.753 -13.120 1.00 86.62 85 ILE A O 1
ATOM 613 N N . ALA A 1 86 ? 12.105 -2.161 -15.289 1.00 88.50 86 ALA A N 1
ATOM 614 C CA . ALA A 1 86 ? 10.666 -2.332 -15.109 1.00 88.50 86 ALA A CA 1
ATOM 615 C C . ALA A 1 86 ? 10.347 -3.536 -14.206 1.00 88.50 86 ALA A C 1
ATOM 617 O O . ALA A 1 86 ? 9.539 -3.415 -13.284 1.00 88.50 86 ALA A O 1
ATOM 618 N N . GLU A 1 87 ? 11.023 -4.669 -14.412 1.00 89.62 87 GLU A N 1
ATOM 619 C CA . GLU A 1 87 ? 10.868 -5.868 -13.585 1.00 89.62 87 GLU A CA 1
ATOM 620 C C . GLU A 1 87 ? 11.270 -5.606 -12.127 1.00 89.62 87 GLU A C 1
ATOM 622 O O . GLU A 1 87 ? 10.527 -5.953 -11.203 1.00 89.62 87 GLU A O 1
ATOM 627 N N . GLU A 1 88 ? 12.407 -4.946 -11.891 1.00 88.44 88 GLU A N 1
ATOM 628 C CA . GLU A 1 88 ? 12.850 -4.628 -10.533 1.00 88.44 88 GLU A CA 1
ATOM 629 C C . GLU A 1 88 ? 11.888 -3.658 -9.826 1.00 88.44 88 GLU A C 1
ATOM 631 O O . GLU A 1 88 ? 11.532 -3.873 -8.660 1.00 88.44 88 GLU A O 1
ATOM 636 N N . LEU A 1 89 ? 11.421 -2.617 -10.525 1.00 86.75 89 LEU A N 1
ATOM 637 C CA . LEU A 1 89 ? 10.429 -1.671 -10.008 1.00 86.75 89 LEU A CA 1
ATOM 638 C C . LEU A 1 89 ? 9.116 -2.371 -9.658 1.00 86.75 89 LEU A C 1
ATOM 640 O O . LEU A 1 89 ? 8.581 -2.156 -8.568 1.00 86.75 89 LEU A O 1
ATOM 644 N N . GLN A 1 90 ? 8.629 -3.246 -10.538 1.00 87.44 90 GLN A N 1
ATOM 645 C CA . GLN A 1 90 ? 7.409 -4.011 -10.312 1.00 87.44 90 GLN A CA 1
ATOM 646 C C . GLN A 1 90 ? 7.565 -4.970 -9.125 1.00 87.44 90 GLN A C 1
ATOM 648 O O . GLN A 1 90 ? 6.682 -5.046 -8.270 1.00 87.44 90 GLN A O 1
ATOM 653 N N . LYS A 1 91 ? 8.712 -5.649 -9.004 1.00 87.62 91 LYS A N 1
ATOM 654 C CA . LYS A 1 91 ? 9.021 -6.515 -7.859 1.00 87.62 91 LYS A CA 1
ATOM 655 C C . LYS A 1 91 ? 9.005 -5.730 -6.549 1.00 87.62 91 LYS A C 1
ATOM 657 O O . LYS A 1 91 ? 8.346 -6.140 -5.596 1.00 87.62 91 LYS A O 1
ATOM 662 N N . ARG A 1 92 ? 9.689 -4.582 -6.492 1.00 84.69 92 ARG A N 1
ATOM 663 C CA . ARG A 1 92 ? 9.713 -3.722 -5.294 1.00 84.69 92 ARG A CA 1
ATOM 664 C C . ARG A 1 92 ? 8.328 -3.172 -4.968 1.00 84.69 92 ARG A C 1
ATOM 666 O O . ARG A 1 92 ? 7.957 -3.157 -3.796 1.00 84.69 92 ARG A O 1
ATOM 673 N N . LYS A 1 93 ? 7.554 -2.782 -5.983 1.00 84.50 93 LYS A N 1
ATOM 674 C CA . LYS A 1 93 ? 6.163 -2.348 -5.835 1.00 84.50 93 LYS A CA 1
ATOM 675 C C . LYS A 1 93 ? 5.300 -3.432 -5.198 1.00 84.50 93 LYS A C 1
ATOM 677 O O . LYS A 1 93 ? 4.604 -3.134 -4.237 1.00 84.50 93 LYS A O 1
ATOM 682 N N . VAL A 1 94 ? 5.349 -4.673 -5.684 1.00 83.12 94 VAL A N 1
ATOM 683 C CA . VAL A 1 94 ? 4.535 -5.769 -5.127 1.00 83.12 94 VAL A CA 1
ATOM 684 C C . VAL A 1 94 ? 4.956 -6.083 -3.693 1.00 83.12 94 VAL A C 1
ATOM 686 O O . VAL A 1 94 ? 4.116 -6.103 -2.794 1.00 83.12 94 VAL A O 1
ATOM 689 N N . THR A 1 95 ? 6.257 -6.257 -3.451 1.00 80.31 95 THR A N 1
ATOM 690 C CA . THR A 1 95 ? 6.762 -6.591 -2.114 1.00 80.31 95 THR A CA 1
ATOM 691 C C . THR A 1 95 ? 6.419 -5.500 -1.101 1.00 80.31 95 THR A C 1
ATOM 693 O O . THR A 1 95 ? 5.917 -5.797 -0.021 1.00 80.31 95 THR A O 1
ATOM 696 N N . ARG A 1 96 ? 6.635 -4.224 -1.445 1.00 77.81 96 ARG A N 1
ATOM 697 C CA . ARG A 1 96 ? 6.389 -3.102 -0.525 1.00 77.81 96 ARG A CA 1
ATOM 698 C C . ARG A 1 96 ? 4.937 -2.664 -0.464 1.00 77.81 96 ARG A C 1
ATOM 700 O O . ARG A 1 96 ? 4.510 -2.201 0.584 1.00 77.81 96 ARG A O 1
ATOM 707 N N . GLY A 1 97 ? 4.172 -2.837 -1.536 1.00 73.56 97 GLY A N 1
ATOM 708 C CA . GLY A 1 97 ? 2.729 -2.613 -1.538 1.00 73.56 97 GLY A CA 1
ATOM 709 C C . GLY A 1 97 ? 2.032 -3.524 -0.530 1.00 73.56 97 GLY A C 1
ATOM 710 O O . GLY A 1 97 ? 1.237 -3.045 0.273 1.00 73.56 97 GLY A O 1
ATOM 711 N N . ASN A 1 98 ? 2.412 -4.803 -0.490 1.00 73.25 98 ASN A N 1
ATOM 712 C CA . ASN A 1 98 ? 1.893 -5.745 0.501 1.00 73.25 98 ASN A CA 1
ATOM 713 C C . ASN A 1 98 ? 2.327 -5.371 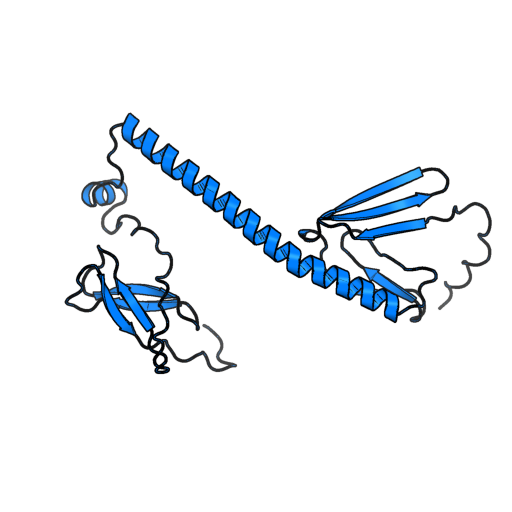1.927 1.00 73.25 98 ASN A C 1
ATOM 715 O O . ASN A 1 98 ? 1.503 -5.388 2.835 1.00 73.25 98 ASN A O 1
ATOM 719 N N . ILE A 1 99 ? 3.587 -4.970 2.127 1.00 75.56 99 ILE A N 1
ATOM 720 C CA . ILE A 1 99 ? 4.076 -4.521 3.444 1.00 75.56 99 ILE A CA 1
ATOM 721 C C . ILE A 1 99 ? 3.321 -3.273 3.918 1.00 75.56 99 ILE A C 1
ATOM 723 O O . ILE A 1 99 ? 2.892 -3.225 5.065 1.00 75.56 99 ILE A O 1
ATOM 727 N N . ALA A 1 100 ? 3.109 -2.287 3.045 1.00 64.88 100 ALA A N 1
ATOM 728 C CA . ALA A 1 100 ? 2.369 -1.075 3.382 1.00 64.88 100 ALA A CA 1
ATOM 729 C C . ALA A 1 100 ? 0.906 -1.380 3.741 1.00 64.88 100 ALA A C 1
ATOM 731 O O . ALA A 1 100 ? 0.367 -0.789 4.674 1.00 64.88 100 ALA A O 1
ATOM 732 N N . GLN A 1 101 ? 0.272 -2.330 3.045 1.00 72.06 101 GLN A N 1
ATOM 733 C CA . GLN A 1 101 ? -1.068 -2.802 3.404 1.00 72.06 101 GLN A CA 1
ATOM 734 C C . GLN A 1 101 ? -1.082 -3.467 4.782 1.00 72.06 101 GLN A C 1
ATOM 736 O O . GLN A 1 101 ? -1.964 -3.162 5.580 1.00 72.06 101 GLN A O 1
ATOM 741 N N . VAL A 1 102 ? -0.098 -4.318 5.088 1.00 76.06 102 VAL A N 1
ATOM 742 C CA . VAL A 1 102 ? 0.023 -4.961 6.406 1.00 76.06 102 VAL A CA 1
ATOM 743 C C . VAL A 1 102 ? 0.245 -3.919 7.502 1.00 76.06 102 VAL A C 1
ATOM 745 O O . VAL A 1 102 ? -0.502 -3.902 8.470 1.00 76.06 102 VAL A O 1
ATOM 748 N N . GLN A 1 103 ? 1.178 -2.982 7.326 1.00 72.38 103 GLN A N 1
ATOM 749 C CA . GLN A 1 103 ? 1.420 -1.911 8.302 1.00 72.38 103 GLN A CA 1
ATOM 750 C C . GLN A 1 103 ? 0.183 -1.029 8.513 1.00 72.38 103 GLN A C 1
ATOM 752 O O . GLN A 1 103 ? -0.117 -0.615 9.632 1.00 72.38 103 GLN A O 1
ATOM 757 N N . MET A 1 104 ? -0.571 -0.744 7.449 1.00 76.19 104 MET A N 1
ATOM 758 C CA . MET A 1 104 ? -1.828 -0.009 7.562 1.00 76.19 104 MET A CA 1
ATOM 759 C C . MET A 1 104 ? -2.877 -0.812 8.340 1.00 76.19 104 MET A C 1
ATOM 761 O O . MET A 1 104 ? -3.559 -0.245 9.190 1.00 76.19 104 MET A O 1
ATOM 765 N N . GLN A 1 105 ? -2.982 -2.122 8.101 1.00 72.75 105 GLN A N 1
ATOM 766 C CA . GLN A 1 105 ? -3.866 -3.010 8.861 1.00 72.75 105 GLN A CA 1
ATOM 767 C C . GLN A 1 105 ? -3.461 -3.100 10.339 1.00 72.75 105 GLN A C 1
ATOM 769 O O . GLN A 1 105 ? -4.328 -3.019 11.206 1.00 72.75 105 GLN A O 1
ATOM 774 N N . GLU A 1 106 ? -2.165 -3.194 10.639 1.00 81.88 106 GLU A N 1
ATOM 775 C CA . GLU A 1 106 ? -1.635 -3.195 12.007 1.00 81.88 106 GLU A CA 1
ATOM 776 C C . GLU A 1 106 ? -1.966 -1.886 12.735 1.00 81.88 106 GLU A C 1
ATOM 778 O O . GLU A 1 106 ? -2.498 -1.908 13.846 1.00 81.88 106 GLU A O 1
ATOM 783 N N . ASN A 1 107 ? -1.743 -0.739 12.088 1.00 82.12 107 ASN A N 1
ATOM 784 C CA . ASN A 1 107 ? -2.077 0.567 12.657 1.00 82.12 107 ASN A CA 1
ATOM 785 C C . ASN A 1 107 ? -3.584 0.717 12.907 1.00 82.12 107 ASN A C 1
ATOM 787 O O . ASN A 1 107 ? -3.986 1.188 13.971 1.00 82.12 107 ASN A O 1
ATOM 791 N N . LEU A 1 108 ? -4.427 0.276 11.967 1.00 84.19 108 LEU A N 1
ATOM 792 C CA . LEU A 1 108 ? -5.882 0.275 12.147 1.00 84.19 108 LEU A CA 1
ATOM 793 C C . LEU A 1 108 ? -6.307 -0.629 13.311 1.00 84.19 108 LEU A C 1
ATOM 795 O O . LEU A 1 108 ? -7.155 -0.233 14.108 1.00 84.19 108 LEU A O 1
ATOM 799 N N . MET A 1 109 ? -5.698 -1.809 13.453 1.00 82.44 109 MET A N 1
ATOM 800 C CA . MET A 1 109 ? -5.973 -2.715 14.569 1.00 82.44 109 MET A CA 1
ATOM 801 C C . MET A 1 109 ? -5.604 -2.076 15.915 1.00 82.44 109 MET A C 1
ATOM 803 O O . MET A 1 109 ? -6.382 -2.161 16.866 1.00 82.44 109 MET A O 1
ATOM 807 N N . ILE A 1 110 ? -4.465 -1.383 15.996 1.00 89.12 110 ILE A N 1
ATOM 808 C CA . ILE A 1 110 ? -4.048 -0.657 17.205 1.00 89.12 110 ILE A CA 1
ATOM 809 C C . ILE A 1 110 ? -5.049 0.451 17.557 1.00 89.12 110 ILE A C 1
ATOM 811 O O . ILE A 1 110 ? -5.424 0.585 18.723 1.00 89.12 110 ILE A O 1
ATOM 815 N N . GLU A 1 111 ? -5.504 1.236 16.579 1.00 89.62 111 GLU A N 1
ATOM 816 C CA . GLU A 1 111 ? -6.499 2.290 16.816 1.00 89.62 111 GLU A CA 1
ATOM 817 C C . GLU A 1 111 ? -7.851 1.720 17.271 1.00 89.62 111 GLU A C 1
ATOM 819 O O . GLU A 1 111 ? -8.458 2.253 18.199 1.00 89.62 111 GLU A O 1
ATOM 824 N N . ILE A 1 112 ? -8.290 0.584 16.719 1.00 88.38 112 ILE A N 1
ATOM 825 C CA . ILE A 1 112 ? -9.502 -0.113 17.180 1.00 88.38 112 ILE A CA 1
ATOM 826 C C . ILE A 1 112 ? -9.364 -0.546 18.646 1.00 88.38 112 ILE A C 1
ATOM 828 O O . ILE A 1 112 ? -10.289 -0.338 19.431 1.00 88.38 112 ILE A O 1
ATOM 832 N N . ILE A 1 113 ? -8.210 -1.093 19.041 1.00 87.81 113 ILE A N 1
ATOM 833 C CA . ILE A 1 113 ? -7.948 -1.486 20.436 1.00 87.81 113 ILE A CA 1
ATOM 834 C C . ILE A 1 113 ? -7.947 -0.259 21.363 1.00 87.81 113 ILE A C 1
ATOM 836 O O . ILE A 1 113 ? -8.485 -0.308 22.471 1.00 87.81 113 ILE A O 1
ATOM 840 N N . LYS A 1 114 ? -7.376 0.872 20.932 1.00 91.19 114 LYS A N 1
ATOM 841 C CA . LYS A 1 114 ? -7.429 2.122 21.712 1.00 91.19 114 LYS A CA 1
ATOM 842 C C . LYS A 1 114 ? -8.869 2.592 21.904 1.00 91.19 114 LYS A C 1
ATOM 844 O O . LYS A 1 114 ? -9.251 2.926 23.026 1.00 91.19 114 LYS A O 1
ATOM 849 N N . LEU A 1 115 ? -9.665 2.584 20.835 1.00 90.69 115 LEU A N 1
ATOM 850 C CA . LEU A 1 115 ? -11.075 2.963 20.879 1.00 90.69 115 LEU A CA 1
ATOM 851 C C . LEU A 1 115 ? -11.879 2.036 21.792 1.00 90.69 115 LEU A C 1
ATOM 853 O O . LEU A 1 115 ? -12.664 2.531 22.598 1.00 90.69 115 LEU A O 1
ATOM 857 N N . SER A 1 116 ? -11.653 0.719 21.744 1.00 84.94 116 SER A N 1
ATOM 858 C CA . SER A 1 116 ? -12.362 -0.220 22.621 1.00 84.94 116 SER A CA 1
ATOM 859 C C . SER A 1 116 ? -12.057 0.042 24.097 1.00 84.94 116 SER A C 1
ATOM 861 O O . SER A 1 116 ? -12.971 0.094 24.915 1.00 84.94 116 SER A O 1
ATOM 863 N N . VAL A 1 117 ? -10.792 0.312 24.443 1.00 89.56 117 VAL A N 1
ATOM 864 C CA . VAL A 1 117 ? -10.405 0.666 25.820 1.00 89.56 117 VAL A CA 1
ATOM 865 C C . VAL A 1 117 ? -11.040 1.988 26.262 1.00 89.56 117 VAL A C 1
ATOM 867 O O . VAL A 1 117 ? -11.507 2.097 27.396 1.00 89.56 117 VAL A O 1
ATOM 870 N N . GLN A 1 118 ? -11.080 2.995 25.387 1.00 91.56 118 GLN A N 1
ATOM 871 C CA . GLN A 1 118 ? -11.728 4.275 25.687 1.00 91.56 118 GLN A CA 1
ATOM 872 C C . GLN A 1 118 ? -13.240 4.118 25.887 1.00 91.56 118 GLN A C 1
ATOM 874 O O . GLN A 1 118 ? -13.791 4.704 26.821 1.00 91.56 118 GLN A O 1
ATOM 879 N N . MET A 1 119 ? -13.904 3.298 25.067 1.00 88.00 119 MET A N 1
ATOM 880 C CA . MET A 1 119 ? -15.323 2.979 25.233 1.00 88.00 119 MET A CA 1
ATOM 881 C C . MET A 1 119 ? -15.590 2.274 26.564 1.00 88.00 119 MET A C 1
ATOM 883 O O . MET A 1 119 ? -16.509 2.671 27.275 1.00 88.00 119 MET A O 1
ATOM 887 N N . ASP A 1 120 ? -14.756 1.307 26.954 1.00 85.12 120 ASP A N 1
ATOM 888 C CA . ASP A 1 120 ? -14.881 0.624 28.246 1.00 85.12 120 ASP A CA 1
ATOM 889 C C . ASP A 1 120 ? -14.695 1.584 29.429 1.00 85.12 120 ASP A C 1
ATOM 891 O O . ASP A 1 120 ? -15.391 1.486 30.443 1.00 85.12 120 ASP A O 1
ATOM 895 N N . GLN A 1 121 ? -13.754 2.528 29.325 1.00 89.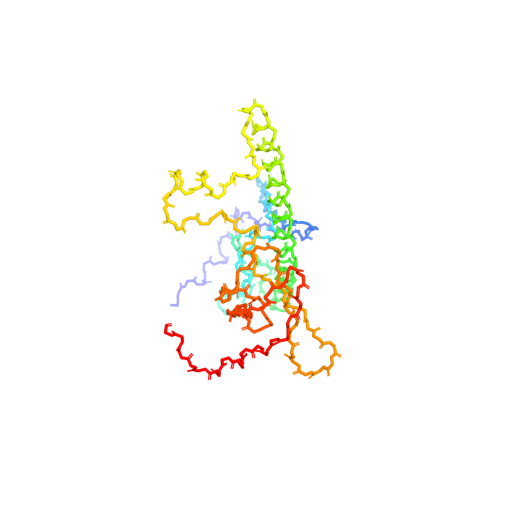81 121 GLN A N 1
ATOM 896 C CA . GLN A 1 121 ? -13.546 3.555 30.348 1.00 89.81 121 GLN A CA 1
ATOM 897 C C . GLN A 1 121 ? -14.741 4.506 30.452 1.00 89.81 121 GLN A C 1
ATOM 899 O O . GLN A 1 121 ? -15.167 4.833 31.562 1.00 89.81 121 GLN A O 1
ATOM 904 N N . LEU A 1 122 ? -15.298 4.925 29.314 1.00 90.19 122 LEU A N 1
ATOM 905 C CA . LEU A 1 122 ? -16.466 5.797 29.278 1.00 90.19 122 LEU A CA 1
ATOM 906 C C . LEU A 1 122 ? -17.703 5.084 29.838 1.00 90.19 122 LEU A C 1
ATOM 908 O O . LEU A 1 122 ? -18.386 5.638 30.694 1.00 90.19 122 LEU A O 1
ATOM 912 N N . ALA A 1 123 ? -17.932 3.830 29.444 1.00 88.94 123 ALA A N 1
ATOM 913 C CA . ALA A 1 123 ? -19.022 3.004 29.956 1.00 88.94 123 ALA A CA 1
ATOM 914 C C . ALA A 1 123 ? -18.940 2.843 31.483 1.00 88.94 123 ALA A C 1
ATOM 916 O O . ALA A 1 123 ? -19.930 3.052 32.182 1.00 88.94 123 ALA A O 1
ATOM 917 N N . LYS A 1 124 ? -17.739 2.585 32.027 1.00 88.75 124 LYS A N 1
ATOM 918 C CA . LYS A 1 124 ? -17.512 2.534 33.483 1.00 88.75 124 LYS A CA 1
ATOM 919 C C . LYS A 1 124 ? -17.836 3.856 34.178 1.00 88.75 124 LYS A C 1
ATOM 921 O O . LYS A 1 124 ? -18.407 3.831 35.265 1.00 88.75 124 LYS A O 1
ATOM 926 N N . LYS A 1 125 ? -17.470 4.992 33.576 1.00 93.56 125 LYS A N 1
ATOM 927 C CA . LYS A 1 125 ? -17.721 6.324 34.145 1.00 93.56 125 LYS A CA 1
ATOM 928 C C . LYS A 1 125 ? -19.213 6.659 34.186 1.00 93.56 125 LYS A C 1
ATOM 930 O O . LYS A 1 125 ? -19.678 7.194 35.185 1.00 93.56 125 LYS A O 1
ATOM 935 N N . GLU A 1 126 ? -19.944 6.304 33.136 1.00 92.25 126 GLU A N 1
ATOM 936 C CA . GLU A 1 126 ? -21.393 6.521 33.035 1.00 92.25 126 GLU A CA 1
ATOM 937 C C . GLU A 1 126 ? -22.212 5.445 33.776 1.00 92.25 126 GLU A C 1
ATOM 939 O O . GLU A 1 126 ? -23.440 5.474 33.770 1.00 92.25 126 GLU A O 1
ATOM 944 N N . GLY A 1 127 ? -21.554 4.467 34.415 1.00 89.19 127 GLY A N 1
ATOM 945 C CA . GLY A 1 127 ? -22.225 3.350 35.087 1.00 89.19 127 GLY A CA 1
ATOM 946 C C . GLY A 1 127 ? -22.955 2.406 34.125 1.00 89.19 127 GLY A C 1
ATOM 947 O O . GLY A 1 127 ? -23.763 1.583 34.554 1.00 89.19 127 GLY A O 1
ATOM 948 N N . VAL A 1 128 ? -22.671 2.507 32.826 1.00 85.00 128 VAL A N 1
ATOM 949 C CA . VAL A 1 128 ? -23.264 1.668 31.791 1.00 85.00 128 VAL A CA 1
ATOM 950 C C . VAL A 1 128 ? -22.507 0.347 31.754 1.00 85.00 128 VAL A C 1
ATOM 952 O O . VAL A 1 128 ? -21.303 0.288 31.502 1.00 85.00 128 VAL A O 1
ATOM 955 N N . LYS A 1 129 ? -23.220 -0.748 32.014 1.00 77.19 129 LYS A N 1
ATOM 956 C CA . LYS A 1 129 ? -22.659 -2.095 31.930 1.00 77.19 129 LYS A CA 1
ATOM 957 C C . LYS A 1 129 ? -22.600 -2.521 30.463 1.00 77.19 129 LYS A C 1
ATOM 959 O O . LYS A 1 129 ? -23.633 -2.812 29.868 1.00 77.19 129 LYS A O 1
ATOM 964 N N . TYR A 1 130 ? -21.394 -2.551 29.899 1.00 75.44 130 TYR A N 1
ATOM 965 C CA . TYR A 1 130 ? -21.131 -3.122 28.579 1.00 75.44 130 TYR A CA 1
ATOM 966 C C . TYR A 1 130 ? -20.535 -4.540 28.713 1.00 75.44 130 TYR A C 1
ATOM 968 O O . TYR A 1 130 ? -19.684 -4.747 29.584 1.00 75.44 130 TYR A O 1
ATOM 976 N N . PRO A 1 131 ? -20.949 -5.514 27.880 1.00 74.75 131 PRO A N 1
ATOM 977 C CA . PRO A 1 131 ? -22.033 -5.430 26.895 1.00 74.75 131 PRO A CA 1
ATOM 978 C C . PRO A 1 131 ? -23.425 -5.324 27.558 1.00 74.75 131 PRO A C 1
ATOM 980 O O . PRO A 1 131 ? -23.613 -5.855 28.659 1.00 74.75 131 PRO A O 1
ATOM 983 N N . PRO A 1 132 ? -24.392 -4.629 26.922 1.00 76.50 132 PRO A N 1
ATOM 984 C CA . PRO A 1 132 ? -25.755 -4.516 27.436 1.00 76.50 132 PRO A CA 1
ATOM 985 C C . PRO A 1 132 ? -26.433 -5.890 27.491 1.00 76.50 132 PRO A C 1
ATOM 987 O O . PRO A 1 132 ? -26.084 -6.811 26.750 1.00 76.50 132 PRO A O 1
ATOM 990 N N . THR A 1 133 ? -27.421 -6.043 28.371 1.00 76.44 133 THR A N 1
ATOM 991 C CA . THR A 1 133 ? -28.232 -7.265 28.411 1.00 76.44 133 THR A CA 1
ATOM 992 C C . THR A 1 133 ? -29.133 -7.346 27.176 1.00 76.44 133 THR A C 1
ATOM 994 O O . THR A 1 133 ? -29.500 -6.326 26.590 1.00 76.44 133 THR A O 1
ATOM 997 N N . GLN A 1 134 ? -29.531 -8.565 26.796 1.00 70.56 134 GLN A N 1
ATOM 998 C CA . GLN A 1 134 ? -30.431 -8.798 25.658 1.00 70.56 134 GLN A CA 1
ATOM 999 C C . GLN A 1 134 ? -31.749 -8.011 25.793 1.00 70.56 134 GLN A C 1
ATOM 1001 O O . GLN A 1 134 ? -32.232 -7.444 24.822 1.00 70.56 134 GLN A O 1
ATOM 1006 N N . GLN A 1 135 ? -32.266 -7.881 27.018 1.00 75.06 135 GLN A N 1
ATOM 1007 C CA . GLN A 1 135 ? -33.461 -7.089 27.310 1.00 75.06 135 GLN A CA 1
ATOM 1008 C C . GLN A 1 135 ? -33.268 -5.593 27.001 1.00 75.06 135 GLN A C 1
ATOM 1010 O O . GLN A 1 135 ? -34.136 -4.981 26.388 1.00 75.06 135 GLN A O 1
ATOM 1015 N N . THR A 1 136 ? -32.119 -5.010 27.364 1.00 77.06 136 THR A N 1
ATOM 1016 C CA . THR A 1 136 ? -31.791 -3.609 27.044 1.00 77.06 136 THR A CA 1
ATOM 1017 C C . THR A 1 136 ? -31.581 -3.403 25.540 1.00 77.06 136 THR A C 1
ATOM 1019 O O . THR A 1 136 ? -31.950 -2.362 25.005 1.00 77.06 136 THR A O 1
ATOM 1022 N N . MET A 1 137 ? -31.025 -4.393 24.835 1.00 72.81 137 MET A N 1
ATOM 1023 C CA . MET A 1 137 ? -30.897 -4.349 23.371 1.00 72.81 137 MET A CA 1
ATOM 1024 C C . MET A 1 137 ? -32.263 -4.357 22.676 1.00 72.81 137 MET A C 1
ATOM 1026 O O . MET A 1 137 ? -32.493 -3.552 21.777 1.00 72.81 137 MET A O 1
ATOM 1030 N N . GLU A 1 138 ? -33.177 -5.227 23.111 1.00 80.50 138 GLU A N 1
ATOM 1031 C CA . GLU A 1 138 ? -34.539 -5.319 22.568 1.00 80.50 138 GLU A CA 1
ATOM 1032 C C . GLU A 1 138 ? -35.371 -4.064 22.851 1.00 80.50 138 GLU A C 1
ATOM 1034 O O . GLU A 1 138 ? -36.174 -3.658 22.014 1.00 80.50 138 GLU A O 1
ATOM 1039 N N . GLU A 1 139 ? -35.163 -3.424 24.002 1.00 82.25 139 GLU A N 1
ATOM 1040 C CA . GLU A 1 139 ? -35.831 -2.172 24.366 1.00 82.25 139 GLU A CA 1
ATOM 1041 C C . GLU A 1 139 ? -35.380 -0.991 23.491 1.00 82.25 139 GLU A C 1
ATOM 1043 O O . GLU A 1 139 ? -36.211 -0.206 23.038 1.00 82.25 139 GLU A O 1
ATOM 1048 N N . VAL A 1 140 ? -34.075 -0.868 23.222 1.00 81.25 140 VAL A N 1
ATOM 1049 C CA . VAL A 1 140 ? -33.513 0.270 22.471 1.00 81.25 140 VAL A CA 1
ATOM 1050 C C . VAL A 1 140 ? -33.646 0.091 20.957 1.00 81.25 140 VAL A C 1
ATOM 1052 O O . VAL A 1 140 ? -33.907 1.061 20.246 1.00 81.25 140 VAL A O 1
ATOM 1055 N N . PHE A 1 141 ? -33.462 -1.132 20.452 1.00 80.19 141 PHE A N 1
ATOM 1056 C CA . PHE A 1 141 ? -33.389 -1.409 19.013 1.00 80.19 141 PHE A CA 1
ATOM 1057 C C . PHE A 1 141 ? -34.576 -2.219 18.462 1.00 80.19 141 PHE A C 1
ATOM 1059 O O . PHE A 1 141 ? -34.689 -2.371 17.245 1.00 80.19 141 PHE A O 1
ATOM 1066 N N . GLY A 1 142 ? -35.484 -2.697 19.320 1.00 81.56 142 GLY A N 1
ATOM 1067 C CA . GLY A 1 142 ? -36.670 -3.471 18.946 1.00 81.56 142 GLY A CA 1
ATOM 1068 C C . GLY A 1 142 ? -36.480 -4.994 18.998 1.00 81.56 142 GLY A C 1
ATOM 1069 O O . GLY A 1 142 ? -35.365 -5.518 19.060 1.00 81.56 142 GLY A O 1
ATOM 1070 N N . GLN A 1 143 ? -37.599 -5.729 18.963 1.00 65.81 143 GLN A N 1
ATOM 1071 C CA . GLN A 1 143 ? -37.599 -7.196 18.929 1.00 65.81 143 GLN A CA 1
ATOM 1072 C C . GLN A 1 143 ? -36.893 -7.716 17.668 1.00 65.81 143 GLN A C 1
ATOM 1074 O O . GLN A 1 143 ? -37.249 -7.351 16.550 1.00 65.81 143 GLN A O 1
ATOM 1079 N N . GLY A 1 144 ? -35.911 -8.600 17.864 1.00 63.47 144 GLY A N 1
ATOM 1080 C CA . GLY A 1 144 ? -35.117 -9.209 16.791 1.00 63.47 144 GLY A 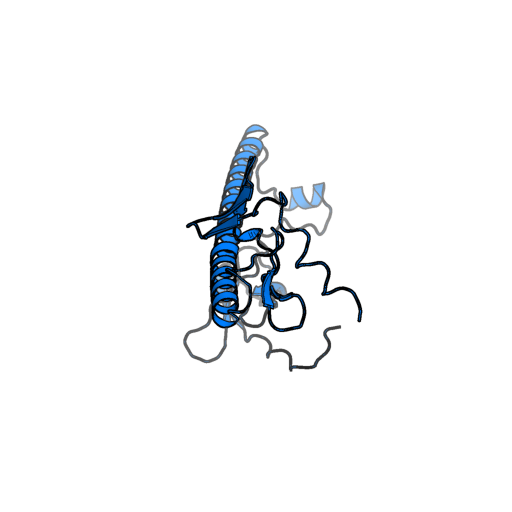CA 1
ATOM 1081 C C . GLY A 1 144 ? -33.677 -8.703 16.698 1.00 63.47 144 GLY A C 1
ATOM 1082 O O . GLY A 1 144 ? -32.896 -9.253 15.924 1.00 63.47 144 GLY A O 1
ATOM 1083 N N . VAL A 1 145 ? -33.291 -7.708 17.505 1.00 52.31 145 VAL A N 1
ATOM 1084 C CA . VAL A 1 145 ? -31.903 -7.236 17.566 1.00 52.31 145 VAL A CA 1
ATOM 1085 C C . VAL A 1 145 ? -31.136 -8.042 18.609 1.00 52.31 145 VAL A C 1
ATOM 1087 O O . V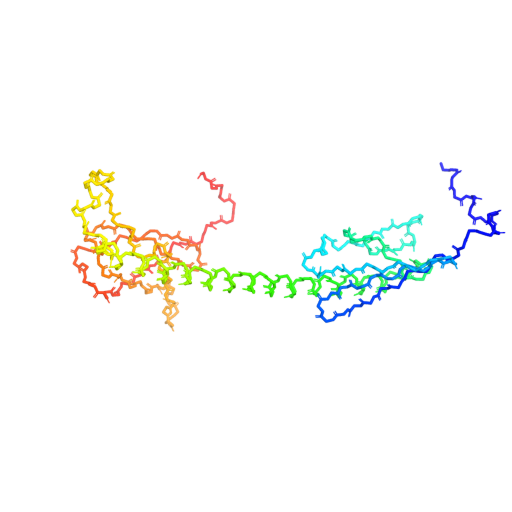AL A 1 145 ? -31.209 -7.807 19.814 1.00 52.31 145 VAL A O 1
ATOM 1090 N N . GLN A 1 146 ? -30.405 -9.047 18.137 1.00 56.75 146 GLN A N 1
ATOM 1091 C CA . GLN A 1 146 ? -29.393 -9.718 18.946 1.00 56.75 146 GLN A CA 1
ATOM 1092 C C . GLN A 1 146 ? -28.220 -8.754 19.150 1.00 56.75 146 GLN A C 1
ATOM 1094 O O . GLN A 1 146 ? -27.848 -8.022 18.227 1.00 56.75 146 GLN A O 1
ATOM 1099 N N . ALA A 1 147 ? -27.632 -8.744 20.354 1.00 52.41 147 ALA A N 1
ATOM 1100 C CA . ALA A 1 147 ? -26.324 -8.119 20.556 1.00 52.41 147 ALA A CA 1
ATOM 1101 C C . ALA A 1 147 ? -25.383 -8.562 19.422 1.00 52.41 147 ALA A C 1
ATOM 1103 O O . ALA A 1 147 ? -25.485 -9.725 19.016 1.00 52.41 147 ALA A O 1
ATOM 1104 N N . PRO A 1 148 ? -24.500 -7.688 18.894 1.00 48.50 148 PRO A N 1
ATOM 1105 C CA . PRO A 1 148 ? -23.529 -8.115 17.901 1.00 48.50 148 PRO A CA 1
ATOM 1106 C C . PRO A 1 148 ? -22.769 -9.282 18.518 1.00 48.50 148 PRO A C 1
ATOM 1108 O O . PRO A 1 148 ? -22.005 -9.097 19.469 1.00 48.50 148 PRO A O 1
ATOM 1111 N N . LEU A 1 149 ? -23.071 -10.491 18.040 1.00 48.81 149 LEU A N 1
ATOM 1112 C CA . LEU A 1 149 ? -22.395 -11.705 18.454 1.00 48.81 149 LEU A CA 1
ATOM 1113 C C . LEU A 1 149 ? -20.923 -11.405 18.228 1.00 48.81 149 LEU A C 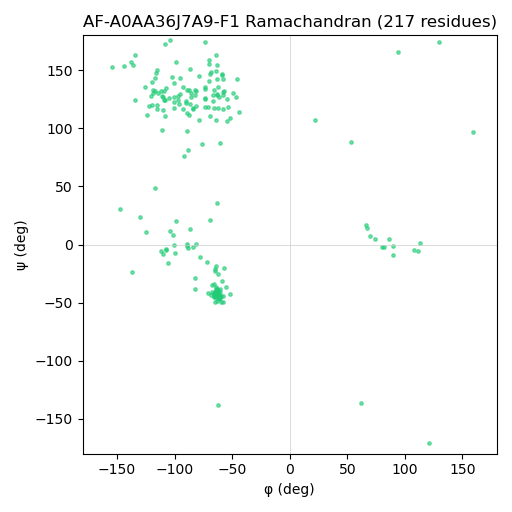1
ATOM 1115 O O . LEU A 1 149 ? -20.552 -11.002 17.122 1.00 48.81 149 LEU A O 1
ATOM 1119 N N . GLY A 1 150 ? -20.146 -11.437 19.313 1.00 44.94 150 GLY A N 1
ATOM 1120 C CA . GLY A 1 150 ? -18.767 -10.975 19.319 1.00 44.94 150 GLY A CA 1
ATOM 1121 C C . GLY A 1 150 ? -18.064 -11.483 18.074 1.00 44.94 150 GLY A C 1
ATOM 1122 O O . GLY A 1 150 ? -17.929 -12.686 17.907 1.00 44.94 150 GLY A O 1
ATOM 1123 N N . TRP A 1 151 ? -17.677 -10.554 17.201 1.00 41.81 151 TRP A N 1
ATOM 1124 C CA . TRP A 1 151 ? -16.988 -10.846 15.955 1.00 41.81 151 TRP A CA 1
ATOM 1125 C C . TRP A 1 151 ? -17.729 -11.885 15.086 1.00 41.81 151 TRP A C 1
ATOM 1127 O O . TRP A 1 151 ? -17.355 -13.052 15.049 1.00 41.81 151 TRP A O 1
ATOM 1137 N N . ASN A 1 152 ? -18.655 -11.431 14.230 1.00 45.53 152 ASN A N 1
ATOM 1138 C CA . ASN A 1 152 ? -18.964 -12.096 12.947 1.00 45.53 152 ASN A CA 1
ATOM 1139 C C . ASN A 1 152 ? -17.737 -12.088 11.999 1.00 45.53 152 ASN A C 1
ATOM 1141 O O . ASN A 1 152 ? -17.858 -11.925 10.785 1.00 45.53 152 ASN A O 1
ATOM 1145 N N . LEU A 1 153 ? -16.528 -12.231 12.544 1.00 47.12 153 LEU A N 1
ATOM 1146 C CA . LEU A 1 153 ? -15.428 -12.753 11.772 1.00 47.12 153 LEU A CA 1
ATOM 1147 C C . LEU A 1 153 ? -15.845 -14.171 11.411 1.00 47.12 153 LEU A C 1
ATOM 1149 O O . LEU A 1 153 ? -16.313 -14.914 12.279 1.00 47.12 153 LEU A O 1
ATOM 1153 N N . PRO A 1 154 ? -15.760 -14.531 10.131 1.00 48.84 154 PRO A N 1
ATOM 1154 C CA . PRO A 1 154 ? -16.116 -15.871 9.744 1.00 48.84 154 PRO A CA 1
ATOM 1155 C C . PRO A 1 154 ? -15.233 -16.826 10.551 1.00 48.84 154 PRO A C 1
ATOM 1157 O O . PRO A 1 154 ? -14.029 -16.606 10.702 1.00 48.84 154 PRO A O 1
ATOM 1160 N N . ILE A 1 155 ? -15.851 -17.842 11.149 1.00 59.38 155 ILE A N 1
ATOM 1161 C CA . ILE A 1 155 ? -15.108 -18.793 11.971 1.00 59.38 155 ILE A CA 1
ATOM 1162 C C . ILE A 1 155 ? -14.103 -19.463 11.040 1.00 59.38 155 ILE A C 1
ATOM 1164 O O . ILE A 1 155 ? -14.498 -20.096 10.058 1.00 59.38 155 ILE A O 1
ATOM 1168 N N . THR A 1 156 ? -12.810 -19.280 11.307 1.00 59.34 156 THR A N 1
ATOM 1169 C CA . THR A 1 156 ? -11.762 -19.932 10.527 1.00 59.34 156 THR A CA 1
ATOM 1170 C C . THR A 1 156 ? -11.819 -21.414 10.832 1.00 59.34 156 THR A C 1
ATOM 1172 O O . THR A 1 156 ? -11.498 -21.843 11.942 1.00 59.34 156 THR A O 1
ATOM 1175 N N . ALA A 1 157 ? -12.242 -22.201 9.851 1.00 61.34 157 ALA A N 1
ATOM 1176 C CA . ALA A 1 157 ? -12.178 -23.638 9.985 1.00 61.34 157 ALA A CA 1
ATOM 1177 C C . ALA A 1 157 ? -10.728 -24.110 9.855 1.00 61.34 157 ALA A C 1
ATOM 1179 O O . ALA A 1 157 ? -10.009 -23.703 8.939 1.00 61.34 157 ALA A O 1
ATOM 1180 N N . LEU A 1 158 ? -10.300 -24.988 10.759 1.00 63.53 158 LEU A N 1
ATOM 1181 C CA . LEU A 1 158 ? -8.972 -25.585 10.679 1.00 63.53 158 LEU A CA 1
ATOM 1182 C C . LEU A 1 158 ? -9.026 -26.845 9.801 1.00 63.53 158 LEU A C 1
ATOM 1184 O O . LEU A 1 158 ? -9.927 -27.674 9.986 1.00 63.53 158 LEU A O 1
ATOM 1188 N N . PRO A 1 159 ? -8.087 -27.007 8.848 1.00 60.78 159 PRO A N 1
ATOM 1189 C CA . PRO A 1 159 ? -7.990 -28.223 8.058 1.00 60.78 159 PRO A CA 1
ATOM 1190 C C . PRO A 1 159 ? -7.587 -29.386 8.961 1.00 60.78 159 PRO A C 1
ATOM 1192 O O . PRO A 1 159 ? -6.602 -29.307 9.699 1.00 60.78 159 PRO A O 1
ATOM 1195 N N . GLN A 1 160 ? -8.337 -30.482 8.892 1.00 58.25 160 GLN A N 1
ATOM 1196 C CA . GLN A 1 160 ? -7.936 -31.709 9.558 1.00 58.25 160 GLN A CA 1
ATOM 1197 C C . GLN A 1 160 ? -6.780 -32.339 8.767 1.00 58.25 160 GLN A C 1
ATOM 1199 O O . GLN A 1 160 ? -6.876 -32.558 7.560 1.00 58.25 160 GLN A O 1
ATOM 1204 N N . GLY A 1 161 ? -5.659 -32.611 9.437 1.00 55.53 161 GLY A N 1
ATOM 1205 C CA . GLY A 1 161 ? -4.437 -33.154 8.826 1.00 55.53 161 GLY A CA 1
ATOM 1206 C C . GLY A 1 161 ? -4.531 -34.606 8.336 1.00 55.53 161 GLY A C 1
ATOM 1207 O O . GLY A 1 161 ? -3.501 -35.261 8.221 1.00 55.53 161 GLY A O 1
ATOM 1208 N N . ASP A 1 162 ? -5.734 -35.130 8.086 1.00 56.44 162 ASP A N 1
ATOM 1209 C CA . ASP A 1 162 ? -5.983 -36.524 7.696 1.00 56.44 162 ASP A CA 1
ATOM 1210 C C . ASP A 1 162 ? -6.215 -36.718 6.184 1.00 56.44 162 ASP A C 1
ATOM 1212 O O . ASP A 1 162 ? -6.414 -37.841 5.726 1.00 56.44 162 ASP A O 1
ATOM 1216 N N . GLY A 1 163 ? -6.181 -35.637 5.395 1.00 58.47 163 GLY A N 1
ATOM 1217 C CA . GLY A 1 163 ? -6.375 -35.687 3.943 1.00 58.47 163 GLY A CA 1
ATOM 1218 C C . GLY A 1 163 ? -7.824 -35.914 3.491 1.00 58.47 163 GLY A C 1
ATOM 1219 O O . GLY A 1 163 ? -8.060 -36.021 2.290 1.00 58.47 163 GLY A O 1
ATOM 1220 N N . SER A 1 164 ? -8.800 -35.945 4.407 1.00 57.69 164 SER A N 1
ATOM 1221 C CA . SER A 1 164 ? -10.225 -36.151 4.092 1.00 57.69 164 SER A CA 1
ATOM 1222 C C . SER A 1 164 ? -10.932 -34.904 3.541 1.00 57.69 164 SER A C 1
ATOM 1224 O O . SER A 1 164 ? -12.066 -34.983 3.067 1.00 57.69 164 SER A O 1
ATOM 1226 N N . GLY A 1 165 ? -10.281 -33.736 3.600 1.00 65.62 165 GLY A N 1
ATOM 1227 C CA . GLY A 1 165 ? -10.874 -32.457 3.199 1.00 65.62 165 GLY A CA 1
ATOM 1228 C C . GLY A 1 165 ? -11.971 -31.953 4.145 1.00 65.62 165 GLY A C 1
ATOM 1229 O O . GLY A 1 165 ? -12.634 -30.967 3.827 1.00 65.62 165 GLY A O 1
ATOM 1230 N N . ALA A 1 166 ? -12.175 -32.607 5.291 1.00 74.00 166 ALA A N 1
ATOM 1231 C CA . ALA A 1 166 ? -13.119 -32.178 6.309 1.00 74.00 166 ALA A CA 1
ATOM 1232 C C . ALA A 1 166 ? -12.544 -31.030 7.162 1.00 74.00 166 ALA A C 1
ATOM 1234 O O . ALA A 1 166 ? -11.344 -30.948 7.437 1.00 74.00 166 ALA A O 1
ATOM 1235 N N . LEU A 1 167 ? -13.427 -30.122 7.567 1.00 77.06 167 LEU A N 1
ATOM 1236 C CA . LEU A 1 167 ? -13.111 -28.907 8.305 1.00 77.06 167 LEU A CA 1
ATOM 1237 C C . LEU A 1 167 ? -13.662 -28.999 9.729 1.00 77.06 167 LEU A C 1
ATOM 1239 O O . LEU A 1 167 ? -14.830 -29.343 9.917 1.00 77.06 167 LEU A O 1
ATOM 1243 N N . GLN A 1 168 ? -12.833 -28.666 10.720 1.00 78.69 168 GLN A N 1
ATOM 1244 C CA . GLN A 1 168 ? -13.270 -28.549 12.112 1.00 78.69 168 GLN A CA 1
ATOM 1245 C C . GLN A 1 168 ? -13.802 -27.143 12.376 1.00 78.69 168 GLN A C 1
ATOM 1247 O O . GLN A 1 168 ? -13.076 -26.158 12.221 1.00 78.69 168 GLN A O 1
ATOM 1252 N N . VAL A 1 169 ? -15.066 -27.060 12.793 1.00 77.44 169 VAL A N 1
ATOM 1253 C CA . VAL A 1 169 ? -15.733 -25.806 13.162 1.00 77.44 169 VAL A CA 1
ATOM 1254 C C . VAL A 1 169 ? -16.070 -25.851 14.646 1.00 77.44 169 VAL A C 1
ATOM 1256 O O . VAL A 1 169 ? -16.803 -26.733 15.091 1.00 77.44 169 VAL A O 1
ATOM 1259 N N . MET A 1 170 ? -15.530 -24.902 15.411 1.00 78.50 170 MET A N 1
ATOM 1260 C CA . MET A 1 170 ? -15.818 -24.741 16.836 1.00 78.50 170 MET A CA 1
ATOM 1261 C C . MET A 1 170 ? -16.901 -23.679 17.021 1.00 78.50 170 MET A C 1
ATOM 1263 O O . MET A 1 170 ? -16.725 -22.542 16.583 1.00 78.50 170 MET A O 1
ATOM 1267 N N . PHE A 1 171 ? -18.001 -24.027 17.690 1.00 76.69 171 PHE A N 1
ATOM 1268 C CA . PHE A 1 171 ? -19.061 -23.058 17.966 1.00 76.69 171 PHE A CA 1
ATOM 1269 C C . PHE A 1 171 ? -18.744 -22.206 19.204 1.00 76.69 171 PHE A C 1
ATOM 1271 O O . PHE A 1 171 ? -18.456 -22.758 20.275 1.00 76.69 171 PHE A O 1
ATOM 1278 N N . PRO A 1 172 ? -18.823 -20.867 19.097 1.00 65.81 172 PRO A N 1
ATOM 1279 C CA . PRO A 1 172 ? -18.638 -19.984 20.237 1.00 65.81 172 PRO A CA 1
ATOM 1280 C C . PRO A 1 172 ? -19.813 -20.080 21.227 1.00 65.81 172 PRO A C 1
ATOM 1282 O O . PRO A 1 172 ? -20.922 -20.482 20.857 1.00 65.81 172 PRO A O 1
ATOM 1285 N N . PRO A 1 173 ? -19.601 -19.689 22.497 1.00 64.56 173 PRO A N 1
ATOM 1286 C CA . PRO A 1 173 ? -20.689 -19.556 23.461 1.00 64.56 173 PRO A CA 1
ATOM 1287 C C . PRO A 1 173 ? -21.742 -18.559 22.950 1.00 64.56 173 PRO A C 1
ATOM 1289 O O . PRO A 1 173 ? -21.404 -17.438 22.581 1.00 64.56 173 PRO A O 1
ATOM 1292 N N . GLY A 1 174 ? -23.016 -18.966 22.952 1.00 64.25 174 GLY A N 1
ATOM 1293 C CA . GLY A 1 174 ? -24.152 -18.118 22.556 1.00 64.25 174 GLY A CA 1
ATOM 1294 C C . GLY A 1 174 ? -24.854 -18.516 21.254 1.00 64.25 174 GLY A C 1
ATOM 1295 O O . GLY A 1 174 ? -25.894 -17.943 20.941 1.00 64.25 174 GLY A O 1
ATOM 1296 N N . VAL A 1 175 ? -24.342 -19.509 20.518 1.00 74.19 175 VAL A N 1
ATOM 1297 C CA . VAL A 1 175 ? -25.050 -20.077 19.358 1.00 74.19 175 VAL A CA 1
ATOM 1298 C C . VAL A 1 175 ? -26.217 -20.933 19.846 1.00 74.19 175 VAL A C 1
ATOM 1300 O O . VAL A 1 175 ? -26.030 -21.827 20.668 1.00 74.19 175 VAL A O 1
ATOM 1303 N N . SER A 1 176 ? -27.422 -20.655 19.347 1.00 75.69 176 SER A N 1
ATOM 1304 C CA . SER A 1 176 ? -28.611 -21.452 19.664 1.00 75.69 176 SER A CA 1
ATOM 1305 C C . SER A 1 176 ? -28.751 -22.656 18.719 1.00 75.69 176 SER A C 1
ATOM 1307 O O . SER A 1 176 ? -28.351 -22.569 17.554 1.00 75.69 176 SER A O 1
ATOM 1309 N N . PRO A 1 177 ? -29.356 -23.770 19.173 1.00 78.69 177 PRO A N 1
ATOM 1310 C CA . PRO A 1 177 ? -29.748 -24.886 18.312 1.00 78.69 177 PRO A CA 1
ATOM 1311 C C . PRO A 1 177 ? -30.470 -24.425 17.036 1.00 78.69 177 PRO A C 1
ATOM 1313 O O . PRO A 1 177 ? -31.440 -23.671 17.111 1.00 78.69 177 PRO A O 1
ATOM 1316 N N . GLY A 1 178 ? -30.005 -24.862 15.860 1.00 77.06 178 GLY A N 1
ATOM 1317 C CA . GLY A 1 178 ? -30.597 -24.507 14.562 1.00 77.06 178 GLY A CA 1
ATOM 1318 C C . GLY A 1 178 ? -30.172 -23.152 13.978 1.00 77.06 178 GLY A C 1
ATOM 1319 O O . GLY A 1 178 ? -30.571 -22.821 12.861 1.00 77.06 178 GLY A O 1
ATOM 1320 N N . GLN A 1 179 ? -29.343 -22.374 14.677 1.00 77.81 179 GLN A N 1
ATOM 1321 C CA . GLN A 1 179 ? -28.814 -21.111 14.161 1.00 77.81 179 GLN A CA 1
ATOM 1322 C C . GLN A 1 179 ? -27.742 -21.359 13.088 1.00 77.81 179 GLN A C 1
ATOM 1324 O O . GLN A 1 179 ? -26.855 -22.196 13.256 1.00 77.81 179 GLN A O 1
ATOM 1329 N N . SER A 1 180 ? -27.803 -20.624 11.975 1.00 77.81 180 SER A N 1
ATOM 1330 C CA . SER A 1 180 ? -26.778 -20.662 10.928 1.00 77.81 180 SER A CA 1
ATOM 1331 C C . SER A 1 180 ? -25.590 -19.769 11.282 1.00 77.81 180 SER A C 1
ATOM 1333 O O . SER A 1 180 ? -25.778 -18.602 11.624 1.00 77.81 180 SER A O 1
ATOM 1335 N N . VAL A 1 181 ? -24.376 -20.289 11.130 1.00 78.06 181 VAL A N 1
ATOM 1336 C CA . VAL A 1 181 ? -23.117 -19.578 11.374 1.00 78.06 181 VAL A CA 1
ATOM 1337 C C . VAL A 1 181 ? -22.293 -19.539 10.090 1.00 78.06 181 VAL A C 1
ATOM 1339 O O . VAL A 1 181 ? -22.253 -20.520 9.349 1.00 78.06 181 VAL A O 1
ATOM 1342 N N . LEU A 1 182 ? -21.644 -18.407 9.810 1.00 76.31 182 LEU A N 1
ATOM 1343 C CA . LEU A 1 182 ? -20.762 -18.255 8.652 1.00 76.31 182 LEU A CA 1
ATOM 1344 C C . LEU A 1 182 ? -19.352 -18.750 8.986 1.00 76.31 182 LEU A C 1
ATOM 1346 O O . LEU A 1 182 ? -18.733 -18.312 9.956 1.00 76.31 182 LEU A O 1
ATOM 1350 N N . VAL A 1 183 ? -18.843 -19.652 8.153 1.00 78.25 183 VAL A N 1
ATOM 1351 C CA . VAL A 1 183 ? -17.539 -20.298 8.306 1.00 78.25 183 VAL A CA 1
ATOM 1352 C C . VAL A 1 183 ? -16.676 -19.948 7.098 1.00 78.25 183 VAL A C 1
ATOM 1354 O O . VAL A 1 183 ? -17.137 -20.045 5.959 1.00 78.25 183 VAL A O 1
ATOM 1357 N N . GLN A 1 184 ? -15.425 -19.541 7.329 1.00 76.31 184 GLN A N 1
ATOM 1358 C CA . GLN A 1 184 ? -14.452 -19.317 6.258 1.00 76.31 184 GLN A CA 1
ATOM 1359 C C . GLN A 1 184 ? -13.699 -20.615 5.990 1.00 76.31 184 GLN A C 1
ATOM 1361 O O . GLN A 1 184 ? -12.939 -21.091 6.835 1.00 76.31 184 GLN A O 1
ATOM 1366 N N . GLY A 1 185 ? -13.919 -21.185 4.807 1.00 77.50 185 GLY A N 1
ATOM 1367 C CA . GLY A 1 185 ? -13.167 -22.321 4.294 1.00 77.50 185 GLY A CA 1
ATOM 1368 C C . GLY A 1 185 ? -12.155 -21.925 3.214 1.00 77.50 185 GLY A C 1
ATOM 1369 O O . GLY A 1 185 ? -12.129 -20.779 2.762 1.00 77.50 185 GLY A O 1
ATOM 1370 N N . PRO A 1 186 ? -11.355 -22.894 2.734 1.00 71.94 186 PRO A N 1
ATOM 1371 C CA . PRO A 1 186 ? -10.366 -22.675 1.676 1.00 71.94 186 PRO A CA 1
ATOM 1372 C C . PRO A 1 186 ? -10.996 -22.287 0.326 1.00 71.94 186 PRO A C 1
ATOM 1374 O O . PRO A 1 186 ? -10.342 -21.644 -0.486 1.00 71.94 186 PRO A O 1
ATOM 1377 N N . ASN A 1 187 ? -12.271 -22.631 0.106 1.00 76.25 187 ASN A N 1
ATOM 1378 C CA . ASN A 1 187 ? -13.015 -22.344 -1.127 1.00 76.25 187 ASN A CA 1
ATOM 1379 C C . ASN A 1 187 ? -13.971 -21.140 -1.003 1.00 76.25 187 ASN A C 1
ATOM 1381 O O . ASN A 1 187 ? -14.780 -20.913 -1.899 1.00 76.25 187 ASN A O 1
ATOM 1385 N N . GLY A 1 188 ? -13.918 -20.391 0.105 1.00 77.25 188 GLY A N 1
ATOM 1386 C CA . GLY A 1 188 ? -14.810 -19.259 0.375 1.00 77.25 188 GLY A CA 1
ATOM 1387 C C . GLY A 1 188 ? -15.632 -19.415 1.655 1.00 77.25 188 GLY A C 1
ATOM 1388 O O . GLY A 1 188 ? -15.390 -20.302 2.475 1.00 77.25 188 GLY A O 1
ATOM 1389 N N . ILE A 1 189 ? -16.595 -18.511 1.839 1.00 76.19 189 ILE A N 1
ATOM 1390 C CA . ILE A 1 189 ? -17.472 -18.473 3.014 1.00 76.19 189 ILE A CA 1
ATOM 1391 C C . ILE A 1 189 ? -18.709 -19.332 2.744 1.00 76.19 189 ILE A C 1
ATOM 1393 O O . ILE A 1 189 ? -19.338 -19.200 1.696 1.00 76.19 189 ILE A O 1
ATOM 1397 N N . PHE A 1 190 ? -19.082 -20.187 3.693 1.00 79.31 190 PHE A N 1
ATOM 1398 C CA . PHE A 1 190 ? -20.303 -20.993 3.628 1.00 79.31 190 PHE A CA 1
ATOM 1399 C C . PHE A 1 190 ? -21.032 -20.988 4.977 1.00 79.31 190 PHE A C 1
ATOM 1401 O O . PHE A 1 190 ? -20.421 -20.752 6.020 1.00 79.31 190 PHE A O 1
ATOM 1408 N N . SER A 1 191 ? -22.352 -21.208 4.972 1.00 79.44 191 SER A N 1
ATOM 1409 C CA . SER A 1 191 ? -23.146 -21.260 6.206 1.00 79.44 191 SER A CA 1
ATOM 1410 C C . SER A 1 191 ? -23.269 -22.687 6.727 1.00 79.44 191 SER A C 1
ATOM 1412 O O . SER A 1 191 ? -23.618 -23.590 5.967 1.00 79.44 191 SER A O 1
ATOM 1414 N N . VAL A 1 192 ? -23.090 -22.873 8.029 1.00 82.69 192 VAL A N 1
ATOM 1415 C CA . VAL A 1 192 ? -23.284 -24.150 8.720 1.00 82.69 192 VAL A CA 1
ATOM 1416 C C . VAL A 1 192 ? -24.374 -23.987 9.770 1.00 82.69 192 VAL A C 1
ATOM 1418 O O . VAL A 1 192 ? -24.337 -23.041 10.552 1.00 82.69 192 VAL A O 1
ATOM 1421 N N . GLN A 1 193 ? -25.354 -24.890 9.796 1.00 80.06 193 GLN A N 1
ATOM 1422 C CA . GLN A 1 193 ? -26.379 -24.899 10.841 1.00 80.06 193 GLN A CA 1
ATOM 1423 C C . GLN A 1 193 ? -25.858 -25.593 12.098 1.00 80.06 193 GLN A C 1
ATOM 1425 O O . GLN A 1 193 ? -25.302 -26.690 12.030 1.00 80.06 193 GLN A O 1
ATOM 1430 N N . ALA A 1 194 ? -26.059 -24.951 13.246 1.00 83.06 194 ALA A N 1
ATOM 1431 C CA . ALA A 1 194 ? -25.749 -25.538 14.535 1.00 83.06 194 ALA A CA 1
ATOM 1432 C C . ALA A 1 194 ? -26.671 -26.742 14.812 1.00 83.06 194 ALA A C 1
ATOM 1434 O O . ALA A 1 194 ? -27.891 -26.628 14.636 1.00 83.06 194 ALA A O 1
ATOM 1435 N N . PRO A 1 195 ? -26.123 -27.888 15.255 1.00 80.81 195 PRO A N 1
ATOM 1436 C CA . PRO A 1 195 ? -26.919 -29.059 15.610 1.00 80.81 195 PRO A CA 1
ATOM 1437 C C . PRO A 1 195 ? -27.839 -28.773 16.806 1.00 80.81 195 PRO A C 1
ATOM 1439 O O . PRO A 1 195 ? -27.641 -27.809 17.548 1.00 80.81 195 PRO A O 1
ATOM 1442 N N . MET A 1 196 ? -28.847 -29.629 17.013 1.00 78.44 196 MET A N 1
ATOM 1443 C CA . MET A 1 196 ? -29.853 -29.411 18.062 1.00 78.44 196 MET A CA 1
ATOM 1444 C C . MET A 1 196 ? -29.288 -29.437 19.498 1.00 78.44 196 MET A C 1
ATOM 1446 O O . MET A 1 196 ? -29.911 -28.894 20.404 1.00 78.44 196 MET A O 1
ATOM 1450 N N . GLU A 1 197 ? -28.096 -30.006 19.696 1.00 77.88 197 GLU A N 1
ATOM 1451 C CA . GLU A 1 197 ? -27.418 -30.132 20.995 1.00 77.88 197 GLU A CA 1
ATOM 1452 C C . GLU A 1 197 ? -26.089 -29.358 21.031 1.00 77.88 197 GLU A C 1
ATOM 1454 O O . GLU A 1 197 ? -25.044 -29.887 21.413 1.00 77.88 197 GLU A O 1
ATOM 1459 N N . VAL A 1 198 ? -26.095 -28.095 20.596 1.00 76.62 198 VAL A N 1
ATOM 1460 C CA . VAL A 1 198 ? -24.867 -27.291 20.599 1.00 76.62 198 VAL A CA 1
ATOM 1461 C C . VAL A 1 198 ? -24.459 -26.929 22.033 1.00 76.62 198 VAL A C 1
ATOM 1463 O O . VAL A 1 198 ? -25.179 -26.257 22.771 1.00 76.62 198 VAL A O 1
ATOM 1466 N N . THR A 1 199 ? -23.279 -27.391 22.439 1.00 76.56 199 THR A N 1
ATOM 1467 C CA . THR A 1 199 ? -22.619 -26.960 23.676 1.00 76.56 199 THR A CA 1
ATOM 1468 C C . THR A 1 199 ? -21.504 -25.969 23.339 1.00 76.56 199 THR A C 1
ATOM 1470 O O . THR A 1 199 ? -20.849 -26.114 22.302 1.00 76.56 199 THR A O 1
ATOM 1473 N N . PRO A 1 200 ? -21.259 -24.940 24.172 1.00 68.75 200 PRO A N 1
ATOM 1474 C CA . PRO A 1 200 ? -20.132 -24.035 23.963 1.00 68.75 200 PRO A CA 1
ATOM 1475 C C . PRO A 1 200 ? -18.809 -24.806 23.862 1.00 68.75 200 PRO A C 1
ATOM 1477 O O . PRO A 1 200 ? -18.480 -25.580 24.758 1.00 68.75 200 PRO A O 1
ATOM 1480 N N . GLY A 1 201 ? -18.056 -24.600 22.777 1.00 68.50 201 GLY A N 1
ATOM 1481 C CA . GLY A 1 201 ? -16.809 -25.331 22.516 1.00 68.50 201 GLY A CA 1
ATOM 1482 C C . GLY A 1 201 ? -16.982 -26.678 21.805 1.00 68.50 201 GLY A C 1
ATOM 1483 O O . GLY A 1 201 ? -15.994 -27.378 21.593 1.00 68.50 201 GLY A O 1
ATOM 1484 N N . MET A 1 202 ? -18.203 -27.044 21.401 1.00 74.94 202 MET A N 1
ATOM 1485 C CA . MET A 1 202 ? -18.440 -28.213 20.556 1.00 74.94 202 MET A CA 1
ATOM 1486 C C . MET A 1 202 ? -17.763 -28.025 19.195 1.00 74.94 202 MET A C 1
ATOM 1488 O O . MET A 1 202 ? -17.959 -27.009 18.520 1.00 74.94 202 MET A O 1
ATOM 1492 N N . VAL A 1 203 ? -16.981 -29.027 18.795 1.00 78.31 203 VAL A N 1
ATOM 1493 C CA . VAL A 1 203 ? -16.343 -29.100 17.480 1.00 78.31 203 VAL A CA 1
ATOM 1494 C C . VAL A 1 203 ? -17.160 -30.033 16.602 1.00 78.31 203 VAL A C 1
ATOM 1496 O O . VAL A 1 203 ? -17.420 -31.174 16.983 1.00 78.31 203 VAL A O 1
ATOM 1499 N N . ILE A 1 204 ? -17.554 -29.554 15.426 1.00 81.62 204 ILE A N 1
ATOM 1500 C CA . ILE A 1 204 ? -18.208 -30.380 14.412 1.00 81.62 204 ILE A CA 1
ATOM 1501 C C . ILE A 1 204 ? -17.347 -30.493 13.163 1.00 81.62 204 ILE A C 1
ATOM 1503 O O . ILE A 1 204 ? -16.602 -29.578 12.806 1.00 81.62 204 ILE A O 1
ATOM 1507 N N . MET A 1 205 ? -17.497 -31.630 12.491 1.00 78.12 205 MET A N 1
ATOM 1508 C CA . MET A 1 205 ? -16.892 -31.882 11.194 1.00 78.12 205 MET A CA 1
ATOM 1509 C C . MET A 1 205 ? -17.850 -31.438 10.100 1.00 78.12 205 MET A C 1
ATOM 1511 O O . MET A 1 205 ? -18.986 -31.909 10.041 1.00 78.12 205 MET A O 1
ATOM 1515 N N . VAL A 1 206 ? -17.385 -30.551 9.226 1.00 80.88 206 VAL A N 1
ATOM 1516 C CA . VAL A 1 206 ? -18.170 -30.074 8.088 1.00 80.88 206 VAL A CA 1
ATOM 1517 C C . VAL A 1 206 ? -17.380 -30.293 6.813 1.00 80.88 206 VAL A C 1
ATOM 1519 O O . VAL A 1 206 ? -16.183 -30.012 6.757 1.00 80.88 206 VAL A O 1
ATOM 1522 N N . GLN A 1 207 ? -18.041 -30.798 5.777 1.00 78.88 207 GLN A N 1
ATOM 1523 C CA . GLN A 1 207 ? -17.428 -30.920 4.464 1.00 78.88 207 GLN A CA 1
ATOM 1524 C C . GLN A 1 207 ? -17.690 -29.628 3.679 1.00 78.88 207 GLN A C 1
ATOM 1526 O O . GLN A 1 207 ? -18.856 -29.249 3.528 1.00 78.88 207 GLN A O 1
ATOM 1531 N N . PRO A 1 208 ? -16.645 -28.912 3.224 1.00 76.75 208 PRO A N 1
ATOM 1532 C CA . PRO A 1 208 ? -16.839 -27.693 2.456 1.00 76.75 208 PRO A CA 1
ATOM 1533 C C . PRO A 1 208 ? -17.537 -28.009 1.126 1.00 76.75 208 PRO A C 1
ATOM 1535 O O . PRO A 1 208 ? -17.339 -29.096 0.570 1.00 76.75 208 PRO A O 1
ATOM 1538 N N . PRO A 1 209 ? -18.331 -27.068 0.588 1.00 75.38 209 PRO A N 1
ATOM 1539 C CA . PRO A 1 209 ? -18.928 -27.243 -0.724 1.00 75.38 209 PRO A CA 1
ATOM 1540 C C . PRO A 1 209 ? -17.833 -27.450 -1.788 1.00 75.38 209 PRO A C 1
ATOM 1542 O O . PRO A 1 209 ? -16.739 -26.873 -1.676 1.00 75.38 209 PRO A O 1
ATOM 1545 N N . PRO A 1 210 ? -18.104 -28.277 -2.816 1.00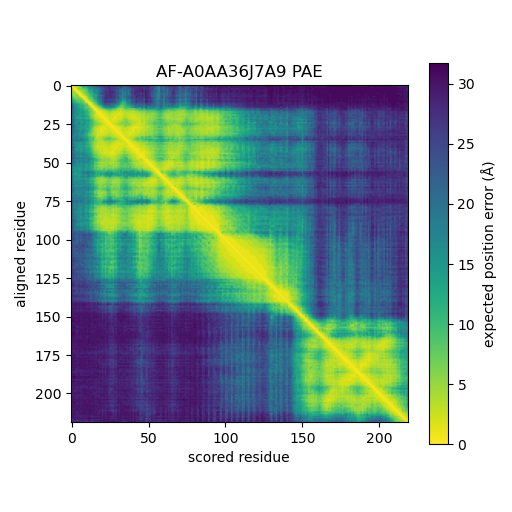 75.50 210 PRO A N 1
ATOM 1546 C CA . PRO A 1 210 ? -17.176 -28.455 -3.921 1.00 75.50 210 PRO A CA 1
ATOM 1547 C C . PRO A 1 210 ? -16.915 -27.103 -4.598 1.00 75.50 210 PRO A C 1
ATOM 1549 O O . PRO A 1 210 ? -17.813 -26.255 -4.642 1.00 75.50 210 PRO A O 1
ATOM 1552 N N . PRO A 1 211 ? -15.695 -26.875 -5.113 1.00 73.06 211 PRO A N 1
ATOM 1553 C CA . PRO A 1 211 ? -15.366 -25.624 -5.775 1.00 73.06 211 PRO A CA 1
ATOM 1554 C C . PRO A 1 211 ? -16.322 -25.380 -6.955 1.00 73.06 211 PRO A C 1
ATOM 1556 O O . PRO A 1 211 ? -16.691 -26.336 -7.649 1.00 73.06 211 PRO A O 1
ATOM 1559 N N . PRO A 1 212 ? -16.731 -24.121 -7.200 1.00 69.19 212 PRO A N 1
ATOM 1560 C CA . PRO A 1 212 ? -17.577 -23.800 -8.339 1.00 69.19 212 PRO A CA 1
ATOM 1561 C C . PRO A 1 212 ? -16.882 -24.240 -9.629 1.00 69.19 212 PRO A C 1
ATOM 1563 O O . PRO A 1 212 ? -15.700 -23.960 -9.839 1.00 69.19 212 PRO A O 1
ATOM 1566 N N . MET A 1 213 ? -17.613 -24.949 -10.495 1.00 75.75 213 MET A N 1
ATOM 1567 C CA . MET A 1 213 ? -17.063 -25.357 -11.784 1.00 75.75 213 MET A CA 1
ATOM 1568 C C . MET A 1 213 ? -16.722 -24.109 -12.609 1.00 75.75 213 MET A C 1
ATOM 1570 O O . MET A 1 213 ? -17.545 -23.182 -12.672 1.00 75.75 213 MET A O 1
ATOM 1574 N N . PRO A 1 214 ? -15.542 -24.071 -13.255 1.00 73.00 214 PRO A N 1
ATOM 1575 C CA . PRO A 1 214 ? -15.158 -22.950 -14.100 1.00 73.00 214 PRO A CA 1
ATOM 1576 C C . PRO A 1 214 ? -16.198 -22.769 -15.213 1.00 73.00 214 PRO A C 1
ATOM 1578 O O . PRO A 1 214 ? -16.391 -23.659 -16.037 1.00 73.00 214 PRO A O 1
ATOM 1581 N N . GLY A 1 215 ? -16.888 -21.623 -15.211 1.00 72.25 215 GLY A N 1
ATOM 1582 C CA . GLY A 1 215 ? -17.888 -21.258 -16.223 1.00 72.25 215 GLY A CA 1
ATOM 1583 C C . GLY A 1 215 ? -19.338 -21.160 -15.740 1.00 72.25 215 GLY A C 1
ATOM 1584 O O . GLY A 1 215 ? -20.207 -20.849 -16.550 1.00 72.25 215 GLY A O 1
ATOM 1585 N N . THR A 1 216 ? -19.624 -21.380 -14.454 1.00 59.91 216 THR A N 1
ATOM 1586 C CA . THR A 1 216 ? -20.984 -21.175 -13.919 1.00 59.91 216 THR A CA 1
ATOM 1587 C C . THR A 1 216 ? -21.178 -19.695 -13.555 1.00 59.91 216 THR A C 1
ATOM 1589 O O . THR A 1 216 ? -20.455 -19.209 -12.684 1.00 59.91 216 THR A O 1
ATOM 1592 N N . PRO A 1 217 ? -22.099 -18.947 -14.192 1.00 51.28 217 PRO A N 1
ATOM 1593 C CA . PRO A 1 217 ? -22.363 -17.562 -13.813 1.00 51.28 217 PRO A CA 1
ATOM 1594 C C . PRO A 1 217 ? -22.994 -17.51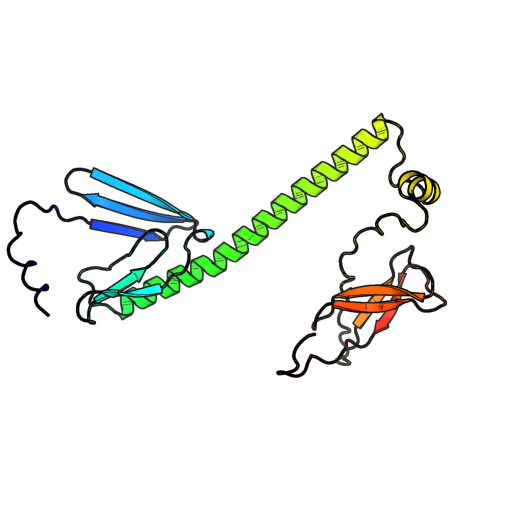3 -12.414 1.00 51.28 217 PRO A C 1
ATOM 1596 O O . PRO A 1 217 ? -24.020 -18.144 -12.168 1.00 51.28 217 PRO A O 1
ATOM 1599 N N . THR A 1 218 ? -22.369 -16.776 -11.495 1.00 53.53 218 THR A N 1
ATOM 1600 C CA . THR A 1 218 ? -22.953 -16.408 -10.197 1.00 53.53 218 THR A CA 1
ATOM 1601 C C . THR A 1 218 ? -24.143 -15.478 -10.433 1.00 53.53 218 THR A C 1
ATOM 1603 O O . THR A 1 218 ? -23.959 -14.402 -11.004 1.00 53.53 218 THR A O 1
ATOM 1606 N N . VAL A 1 219 ? -25.340 -15.924 -10.036 1.00 39.72 219 VAL A N 1
ATOM 1607 C CA . VAL A 1 219 ? -26.580 -15.123 -9.989 1.00 39.72 219 VAL A CA 1
ATOM 1608 C C . VAL A 1 219 ? -26.587 -14.268 -8.731 1.00 39.72 219 VAL A C 1
ATOM 1610 O O . VAL A 1 219 ? -26.203 -14.814 -7.671 1.00 39.72 219 VAL A O 1
#

Mean predicted aligned error: 17.74 Å

Secondary structure (DSSP, 8-state):
---SSSTTS-TTT----EEEEEE-SSEEEEEEE-SS-EEEEEEEGGG----EEEEETTTTEEEEEETTEEE--TTS--HHHHHHHHHHHHHHHHHHHHHHHHHHHHHHHHHHHHHHHHHHHHHHHTT--SSPPHHHHHHHH-TT-----S--PPEEPEEPTTSS--EEEEPPTTPPTT-EEEEEETTEEEEEEPPTTPPTT-EEEEPPPPPPPTTPPP-

Foldseek 3Di:
DPPDPPPPPVPDPPWDWDWDWDDDPFWIWIWTDTPVDIDIDIGGLLQFDQFDWDQDDPRQFIWTDTPVGIGGDDPGRCPVVRVVVSVVSVVNSVVVNVVVVVVVVVVVVVVVVVVVVVVVVVCVVVVHDPPDDQVVQCVVPNPPDDDPPPDLPAQEWDQDPPPPQKTKGADAPPDAQQDWHWHQDPQGIDIDGHHNDDDHGDIDIDHDDDHPDPPDDDD

Radius of gyration: 29.78 Å; Cα contacts (8 Å, |Δi|>4): 267; chains: 1; bounding box: 60×63×77 Å

=== Feature glossary ===
Legend for the data blocks above and below:

— What the protein is —

The amino-acid sequence is the protein's primary structure: the linear order of residues from the N-terminus to the C-terminus, written in one-letter code. Everything else here — the 3D coordinates, the secondary structure, the domain annotations — is ultimately a consequence of this string.

Database cross-references. InterPro integrates a dozen domain/family signature databases into unified entries with residue-range hits. GO terms attach function/process/location labels with evidence codes. CATH codes position the fold in a four-level structural taxonomy. Organism is the NCBI-taxonomy species name.

— Where its atoms are —

The mmCIF block holds the 3D Cartesian coordinates of each backbone atom (N, Cα, C, O) in ångströms. mmCIF is the PDB's canonical archive format — a tagged-loop text representation of the atomic model.

The six renders are orthographic views along the three Cartesian axes in both directions. Representation (cartoon, sticks, or surface) and color scheme (sequence-rainbow or by-chain) vary across proteins so the training set covers all the common visualization conventions.

— Local backbone conformation —

Secondary structure is the local, repeating backbone conformation. DSSP classifies it into eight states by reading the hydrogen-bond network: three helix types (H, G, I), two β types (E, B), two non-regular types (T, S), and unstructured coil (-).

SS3 is a coarse helix/strand/coil call (letters a/b/c) made by the P-SEA algorithm from inter-Cα distances and dihedrals. It is less detailed than DSSP but needs only Cα positions.

Backbone dihedral angles. Every residue except cha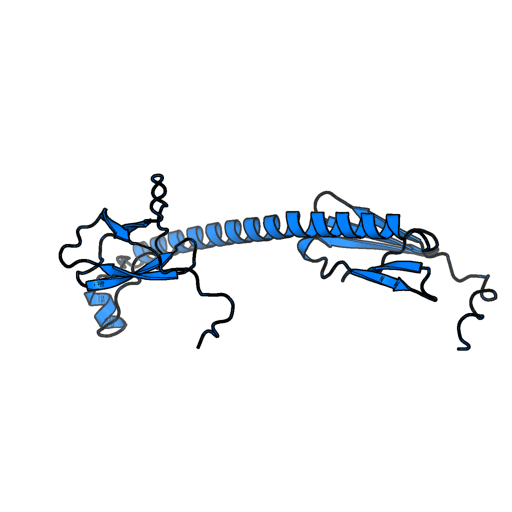in termini has a φ (preceding-C → N → Cα → C) and a ψ (N → Cα → C → next-N). They are reported in degrees following the IUPAC sign convention. Secondary structure is essentially a statement about which (φ, ψ) basin each residue occupies.

— Global shape and packing —

The geometric summary reports three shape descriptors. Rg (radius of gyration) measures how spread out the Cα atoms are about their centre of mass; compact globular proteins have small Rg, elongated or unfolded ones large. Cα contacts (<8 Å, |i−j|>4) count long-range residue pairs in spatial proximity — high for tightly packed folds, near zero for rods or random coil. The bounding-box extents give the protein's footprint along x, y, z in Å.

Solvent accessibility: the surface area of each residue that a 1.4 Å water probe can touch, in Å². When only backbone atoms are present the absolute values are lower than full-atom SASA (side chains contribute most of the area) and are flagged as backbone-only.

Plot images: a contact map (which residues are close in 3D, as an N×N binary image), a Ramachandran scatter (backbone torsion angles, revealing secondary-structure composition at a glance), and — for AlphaFold structures — a PAE heatmap (pairwise prediction confidence).

— Structural neighborhood —

Foldseek's 3Di representation compresses backbone geometry into a per-residue letter drawn from a learned twenty-state alphabet. It captures the tertiary interaction pattern around each residue — which residues are packed against it in space, regardless of where they are in sequence.

Structural nearest neighbors (via Foldseek easy-search vs the PDB). Reported per hit: target PDB id, E-value, and alignment TM-score. A TM-score above ~0.5 is the conventional threshold for 'same fold'.

— Confidence and disorder —

pLDDT (predicted Local Distance Difference Test) is AlphaFold's per-residue confidence score, ranging from 0 to 100. Values above 90 indicate high confidence (typically well-packed cores); 70–90 is confident; 50–70 low confidence; below 50 usually means the region is disordered or the prediction is unreliable there. AlphaFold stores pLDDT in the mmCIF B-factor column.

For experimental (PDB) structures, the B-factor (temperature factor) quantifies the positional spread of each atom in the crystal — a combination of thermal vibration and static disorder — in units of Å². High B-factors mark flexible loops or poorly resolved regions; low B-factors mark the rigid, well-ordered core.

Predicted Aligned Error (PAE) is an AlphaFold confidence matrix: entry (i, j) is the expected error in the position of residue j, in ångströms, when the prediction is superimposed on the true structure at residue i. Low PAE within a block of residues means that block is internally rigid and well-predicted; high PAE between two blocks means their relative placement is uncertain even if each block individually is confident.